Protein AF-A0A2V8IN81-F1 (afdb_monomer)

Nearest PDB structures (foldseek):
  4akr-assembly2_D  TM=5.153E-01  e=8.414E-01  Dictyostelium discoideum AX2
  1qj9-assembly1_A  TM=3.824E-01  e=7.187E-01  Escherichia coli
  3qrc-assembly1_A  TM=3.236E-01  e=3.629E-01  Yersinia pestis
  3nb3-assembly1_A  TM=4.075E-01  e=3.665E+00  Escherichia coli K-12
  1bxw-assembly1_A  TM=3.512E-01  e=4.291E+00  Escherichia coli BL21(DE3)

Structure (mmCIF, N/CA/C/O backbone):
data_AF-A0A2V8IN81-F1
#
_entry.id   AF-A0A2V8IN81-F1
#
loop_
_atom_site.group_PDB
_atom_site.id
_atom_site.type_symbol
_atom_site.label_atom_id
_atom_site.label_alt_id
_atom_site.label_comp_id
_atom_site.label_asym_id
_atom_site.label_entity_id
_atom_site.label_seq_id
_atom_site.pdbx_PDB_ins_code
_atom_site.Cartn_x
_atom_site.Cartn_y
_atom_site.Cartn_z
_atom_site.occupancy
_atom_site.B_iso_or_equiv
_atom_site.auth_seq_id
_atom_site.auth_comp_id
_atom_site.auth_asym_id
_atom_site.auth_atom_id
_atom_site.pdbx_PDB_model_num
ATOM 1 N N . MET A 1 1 ? 2.063 -35.036 70.859 1.00 39.44 1 MET A N 1
ATOM 2 C CA . MET A 1 1 ? 1.172 -34.659 69.739 1.00 39.44 1 MET A CA 1
ATOM 3 C C . MET A 1 1 ? 1.678 -33.342 69.164 1.00 39.44 1 MET A C 1
ATOM 5 O O . MET A 1 1 ? 1.649 -32.348 69.872 1.00 39.44 1 MET A O 1
ATOM 9 N N . ARG A 1 2 ? 2.263 -33.340 67.959 1.00 38.91 2 ARG A N 1
ATOM 10 C CA . ARG A 1 2 ? 2.768 -32.128 67.286 1.00 38.91 2 ARG A CA 1
ATOM 11 C C . ARG A 1 2 ? 2.025 -31.988 65.958 1.00 38.91 2 ARG A C 1
ATOM 13 O O . ARG A 1 2 ? 2.261 -32.775 65.048 1.00 38.91 2 ARG A O 1
ATOM 20 N N . ALA A 1 3 ? 1.096 -31.039 65.900 1.00 42.62 3 ALA A N 1
ATOM 21 C CA . ALA A 1 3 ? 0.377 -30.662 64.690 1.00 42.62 3 ALA A CA 1
ATOM 22 C C . ALA A 1 3 ? 1.259 -29.700 63.882 1.00 42.62 3 ALA A C 1
ATOM 24 O O . ALA A 1 3 ? 1.563 -28.600 64.339 1.00 42.62 3 ALA A O 1
ATOM 25 N N . GLY A 1 4 ? 1.731 -30.148 62.719 1.00 40.00 4 GLY A N 1
ATOM 26 C CA . GLY A 1 4 ? 2.461 -29.316 61.766 1.00 40.00 4 GLY A CA 1
ATOM 27 C C . GLY A 1 4 ? 1.488 -28.696 60.770 1.00 40.00 4 GLY A C 1
ATOM 28 O O . GLY A 1 4 ? 1.001 -29.392 59.884 1.00 40.00 4 GLY A O 1
ATOM 29 N N . SER A 1 5 ? 1.210 -27.400 60.916 1.00 50.66 5 SER A N 1
ATOM 30 C CA . SER A 1 5 ? 0.471 -26.611 59.926 1.00 50.66 5 SER A CA 1
ATOM 31 C C . SER A 1 5 ? 1.335 -26.390 58.684 1.00 50.66 5 SER A C 1
ATOM 33 O O . SER A 1 5 ? 2.289 -25.614 58.708 1.00 50.66 5 SER A O 1
ATOM 35 N N . MET A 1 6 ? 0.993 -27.075 57.592 1.00 50.78 6 MET A N 1
ATOM 36 C CA . MET A 1 6 ? 1.472 -26.761 56.246 1.00 50.78 6 MET A CA 1
ATOM 37 C C . MET A 1 6 ? 0.855 -25.429 55.804 1.00 50.78 6 MET A C 1
ATOM 39 O O . MET A 1 6 ? -0.326 -25.369 55.465 1.00 50.78 6 MET A O 1
ATOM 43 N N . LEU A 1 7 ? 1.655 -24.357 55.827 1.00 53.44 7 LEU A N 1
ATOM 44 C CA . LEU A 1 7 ? 1.319 -23.095 55.171 1.00 53.44 7 LEU A CA 1
ATOM 45 C C . LEU A 1 7 ? 1.181 -23.346 53.665 1.00 53.44 7 LEU A C 1
ATOM 47 O O . LEU A 1 7 ? 2.151 -23.661 52.978 1.00 53.44 7 LEU A O 1
ATOM 51 N N . SER A 1 8 ? -0.049 -23.215 53.181 1.00 50.88 8 SER A N 1
ATOM 52 C CA . SER A 1 8 ? -0.410 -23.283 51.772 1.00 50.88 8 SER A CA 1
ATOM 53 C C . SER A 1 8 ? -0.062 -21.943 51.122 1.00 50.88 8 SER A C 1
ATOM 55 O O . SER A 1 8 ? -0.716 -20.930 51.369 1.00 50.88 8 SER A O 1
ATOM 57 N N . THR A 1 9 ? 1.026 -21.913 50.354 1.00 56.28 9 THR A N 1
ATOM 58 C CA . THR A 1 9 ? 1.491 -20.733 49.620 1.00 56.28 9 THR A CA 1
ATOM 59 C C . THR A 1 9 ? 0.536 -20.467 48.456 1.00 56.28 9 THR A C 1
ATOM 61 O O . THR A 1 9 ? 0.685 -21.026 47.371 1.00 56.28 9 THR A O 1
ATOM 64 N N . LEU A 1 10 ? -0.479 -19.636 48.692 1.00 53.00 10 LEU A N 1
ATOM 65 C CA . LEU A 1 10 ? -1.373 -19.122 47.659 1.00 53.00 10 LEU A CA 1
ATOM 66 C C . LEU A 1 10 ? -0.573 -18.134 46.791 1.00 53.00 10 LEU A C 1
ATOM 68 O O . LEU A 1 10 ? -0.455 -16.954 47.111 1.00 53.00 10 LEU A O 1
ATOM 72 N N . ALA A 1 11 ? 0.058 -18.640 45.730 1.00 59.47 11 ALA A N 1
ATOM 73 C CA . ALA A 1 11 ? 0.715 -17.821 44.719 1.00 59.47 11 ALA A CA 1
ATOM 74 C C . ALA A 1 11 ? -0.365 -17.043 43.954 1.00 59.47 11 ALA A C 1
ATOM 76 O O . ALA A 1 11 ? -0.999 -17.562 43.037 1.00 59.47 11 ALA A O 1
ATOM 77 N N . LEU A 1 12 ? -0.601 -15.807 44.393 1.00 52.88 12 LEU A N 1
ATOM 78 C CA . LEU A 1 12 ? -1.461 -14.830 43.747 1.00 52.88 12 LEU A CA 1
ATOM 79 C C . LEU A 1 12 ? -0.821 -14.465 42.399 1.00 52.88 12 LEU A C 1
ATOM 81 O O . LEU A 1 12 ? 0.040 -13.590 42.316 1.00 52.88 12 LEU A O 1
ATOM 85 N N . ALA A 1 13 ? -1.179 -15.205 41.350 1.00 55.91 13 ALA A N 1
ATOM 86 C CA . ALA A 1 13 ? -0.850 -14.857 39.980 1.00 55.91 13 ALA A CA 1
ATOM 87 C C . ALA A 1 13 ? -1.594 -13.558 39.650 1.00 55.91 13 ALA A C 1
ATOM 89 O O . ALA A 1 13 ? -2.763 -13.582 39.270 1.00 55.91 13 ALA A O 1
ATOM 90 N N . LEU A 1 14 ? -0.920 -12.424 39.859 1.00 56.69 14 LEU A N 1
ATOM 91 C CA . LEU A 1 14 ? -1.263 -11.152 39.238 1.00 56.69 14 LEU A CA 1
ATOM 92 C C . LEU A 1 14 ? -1.245 -11.398 37.728 1.00 56.69 14 LEU A C 1
ATOM 94 O O . LEU A 1 14 ? -0.204 -11.325 37.076 1.00 56.69 14 LEU A O 1
ATOM 98 N N . ALA A 1 15 ? -2.402 -11.765 37.186 1.00 58.62 15 ALA A N 1
ATOM 99 C CA . ALA A 1 15 ? -2.678 -11.629 35.777 1.00 58.62 15 ALA A CA 1
ATOM 100 C C . ALA A 1 15 ? -2.588 -10.129 35.503 1.00 58.62 15 ALA A C 1
ATOM 102 O O . ALA A 1 15 ? -3.522 -9.380 35.787 1.00 58.62 15 ALA A O 1
ATOM 103 N N . CYS A 1 16 ? -1.4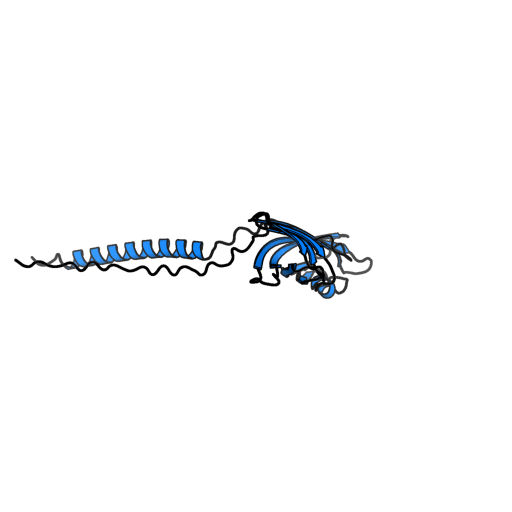25 -9.675 35.034 1.00 52.41 16 CYS A N 1
ATOM 104 C CA . CYS A 1 16 ? -1.342 -8.427 34.301 1.00 52.41 16 CYS A CA 1
ATOM 105 C C . CYS A 1 16 ? -2.350 -8.570 33.166 1.00 52.41 16 CYS A C 1
ATOM 107 O O . CYS A 1 16 ? -2.077 -9.263 32.187 1.00 52.41 16 CYS A O 1
ATOM 109 N N . ALA A 1 17 ? -3.539 -7.993 33.340 1.00 54.50 17 ALA A N 1
ATOM 110 C CA . ALA A 1 17 ? -4.419 -7.729 32.225 1.00 54.50 17 ALA A CA 1
ATOM 111 C C . ALA A 1 17 ? -3.573 -6.885 31.278 1.00 54.50 17 ALA A C 1
ATOM 113 O O . ALA A 1 17 ? -3.218 -5.750 31.608 1.00 54.50 17 ALA A O 1
ATOM 114 N N . ALA A 1 18 ? -3.126 -7.495 30.179 1.00 58.22 18 ALA A N 1
ATOM 115 C CA . ALA A 1 18 ? -2.480 -6.745 29.126 1.00 58.22 18 ALA A CA 1
ATOM 116 C C . ALA A 1 18 ? -3.434 -5.592 28.787 1.00 58.22 18 ALA A C 1
ATOM 118 O O . ALA A 1 18 ? -4.651 -5.825 28.761 1.00 58.22 18 ALA A O 1
ATOM 119 N N . PRO A 1 19 ? -2.929 -4.357 28.616 1.00 48.75 19 PRO A N 1
ATOM 120 C CA . PRO A 1 19 ? -3.769 -3.288 28.105 1.00 48.75 19 PRO A CA 1
ATOM 121 C C . PRO A 1 19 ? -4.473 -3.849 26.874 1.00 48.75 19 PRO A C 1
ATOM 123 O O . PRO A 1 19 ? -3.820 -4.489 26.048 1.00 48.75 19 PRO A O 1
ATOM 126 N N . ALA A 1 20 ? -5.797 -3.706 26.822 1.00 52.56 20 ALA A N 1
ATOM 127 C CA . ALA A 1 20 ? -6.564 -4.053 25.642 1.00 52.56 20 ALA A CA 1
ATOM 128 C C . ALA A 1 20 ? -6.003 -3.187 24.511 1.00 52.56 20 ALA A C 1
ATOM 130 O O . ALA A 1 20 ? -6.327 -2.005 24.409 1.00 52.56 20 ALA A O 1
ATOM 131 N N . ALA A 1 21 ? -5.048 -3.736 23.761 1.00 55.28 21 ALA A N 1
ATOM 132 C CA . ALA A 1 21 ? -4.592 -3.142 22.527 1.00 55.28 21 ALA A CA 1
ATOM 133 C C . ALA A 1 21 ? -5.850 -2.991 21.676 1.00 55.28 21 ALA A C 1
ATOM 135 O O . ALA A 1 21 ? -6.655 -3.921 21.619 1.00 55.28 21 ALA A O 1
ATOM 136 N N . ALA A 1 22 ? -6.072 -1.807 21.107 1.00 62.88 22 ALA A N 1
ATOM 137 C CA . ALA A 1 22 ? -7.124 -1.646 20.119 1.00 62.88 22 ALA A CA 1
ATOM 138 C C . ALA A 1 22 ? -6.909 -2.740 19.064 1.00 62.88 22 ALA A C 1
ATOM 140 O O . ALA A 1 22 ? -5.826 -2.807 18.481 1.00 62.88 22 ALA A O 1
ATOM 141 N N . ASP A 1 23 ? -7.883 -3.644 18.916 1.00 80.69 23 ASP A N 1
ATOM 142 C CA . ASP A 1 23 ? -7.758 -4.797 18.023 1.00 80.69 23 ASP A CA 1
ATOM 143 C C . ASP A 1 23 ? -7.456 -4.286 16.613 1.00 80.69 23 ASP A C 1
ATOM 145 O O . ASP A 1 23 ? -8.308 -3.671 15.962 1.00 80.69 23 ASP A O 1
ATOM 149 N N . THR A 1 24 ? -6.212 -4.496 16.187 1.00 91.31 24 THR A N 1
ATOM 150 C CA . THR A 1 24 ? -5.684 -4.027 14.909 1.00 91.31 24 THR A CA 1
ATOM 151 C C . THR A 1 24 ? -6.369 -4.800 13.787 1.00 91.31 24 THR A C 1
ATOM 153 O O . THR A 1 24 ? -6.521 -6.016 13.874 1.00 91.31 24 THR A O 1
ATOM 156 N N . ILE A 1 25 ? -6.782 -4.106 12.732 1.00 94.38 25 ILE A N 1
ATOM 157 C CA . ILE A 1 25 ? -7.511 -4.686 11.605 1.00 94.38 25 ILE A CA 1
ATOM 158 C C . ILE A 1 25 ? -6.515 -5.249 10.597 1.00 94.38 25 ILE A C 1
ATOM 160 O O . ILE A 1 25 ? -5.716 -4.506 10.015 1.00 94.38 25 ILE A O 1
ATOM 164 N N . ALA A 1 26 ? -6.584 -6.556 10.351 1.00 94.62 26 ALA A N 1
ATOM 165 C CA . ALA A 1 26 ? -5.756 -7.207 9.348 1.00 94.62 26 ALA A CA 1
ATOM 166 C C . ALA A 1 26 ? -6.345 -7.009 7.945 1.00 94.62 26 ALA A C 1
ATOM 168 O O . ALA A 1 26 ? -7.429 -7.506 7.629 1.00 94.62 26 ALA A O 1
ATOM 169 N N . ILE A 1 27 ? -5.607 -6.342 7.060 1.00 96.50 27 ILE A N 1
ATOM 170 C CA . ILE A 1 27 ? -5.925 -6.240 5.636 1.00 96.50 27 ILE A CA 1
ATOM 171 C C . ILE A 1 27 ? -5.529 -7.544 4.946 1.00 96.50 27 ILE A C 1
ATOM 173 O O . ILE A 1 27 ? -4.357 -7.917 4.892 1.00 96.50 27 ILE A O 1
ATOM 177 N N . THR A 1 28 ? -6.519 -8.241 4.393 1.00 95.94 28 THR A N 1
ATOM 178 C CA . THR A 1 28 ? -6.353 -9.591 3.833 1.00 95.94 28 THR A CA 1
ATOM 179 C C . THR A 1 28 ? -6.526 -9.646 2.321 1.00 95.94 28 THR A C 1
ATOM 181 O O . THR A 1 28 ? -6.105 -10.618 1.692 1.00 95.94 28 THR A O 1
ATOM 184 N N . ARG A 1 29 ? -7.140 -8.617 1.725 1.00 96.94 29 ARG A N 1
ATOM 185 C CA . ARG A 1 29 ? -7.407 -8.536 0.287 1.00 96.94 29 ARG A CA 1
ATOM 186 C C . ARG A 1 29 ? -7.409 -7.101 -0.209 1.00 96.94 29 ARG A C 1
ATOM 188 O O . ARG A 1 29 ? -7.621 -6.168 0.560 1.00 96.94 29 ARG A O 1
ATOM 195 N N . GLY A 1 30 ? -7.256 -6.951 -1.519 1.00 97.75 30 GLY A N 1
ATOM 196 C CA . GLY A 1 30 ? -7.303 -5.656 -2.178 1.00 97.75 30 GLY A CA 1
ATOM 197 C C . GLY A 1 30 ? -6.145 -5.415 -3.125 1.00 97.75 30 GLY A C 1
ATOM 198 O O . GLY A 1 30 ? -5.304 -6.292 -3.355 1.00 97.75 30 GLY A O 1
ATOM 199 N N . SER A 1 31 ? -6.100 -4.207 -3.667 1.00 98.12 31 SER A N 1
ATOM 200 C CA . SER A 1 31 ? -5.008 -3.773 -4.522 1.00 98.12 31 SER A CA 1
ATOM 201 C C . SER A 1 31 ? -4.874 -2.262 -4.607 1.00 98.12 31 SER A C 1
ATOM 203 O O . SER A 1 31 ? -5.848 -1.531 -4.448 1.00 98.12 31 SER A O 1
ATOM 205 N N . LEU A 1 32 ? -3.664 -1.838 -4.959 1.00 98.00 32 LEU A N 1
ATOM 206 C CA . LEU A 1 32 ? -3.358 -0.517 -5.490 1.00 98.00 32 LEU A CA 1
ATOM 207 C C . LEU A 1 32 ? -2.568 -0.702 -6.784 1.00 98.00 32 LEU A C 1
ATOM 209 O O . LEU A 1 32 ? -1.642 -1.515 -6.838 1.00 98.00 32 LEU A O 1
ATOM 213 N N . ILE A 1 33 ? -2.932 0.028 -7.832 1.00 97.62 33 ILE A N 1
ATOM 214 C CA . ILE A 1 33 ? -2.281 -0.076 -9.137 1.00 97.62 33 ILE A CA 1
ATOM 215 C C . ILE A 1 33 ? -1.755 1.296 -9.523 1.00 97.62 33 ILE A C 1
ATOM 217 O O . ILE A 1 33 ? -2.504 2.262 -9.548 1.00 97.62 33 ILE A O 1
ATOM 221 N N . PHE A 1 34 ? -0.481 1.357 -9.880 1.00 96.00 34 PHE A N 1
ATOM 222 C CA . PHE A 1 34 ? 0.144 2.490 -10.542 1.00 96.00 34 PHE A CA 1
ATOM 223 C C . PHE A 1 34 ? 0.376 2.144 -12.013 1.00 96.00 34 PHE A C 1
ATOM 225 O O . PHE A 1 34 ? 0.971 1.107 -12.317 1.00 96.00 34 PHE A O 1
ATOM 232 N N . ASN A 1 35 ? -0.076 3.006 -12.922 1.00 93.44 35 ASN A N 1
ATOM 233 C CA . ASN A 1 35 ? -0.013 2.805 -14.376 1.00 93.44 35 ASN A CA 1
ATOM 234 C C . ASN A 1 35 ? 0.975 3.774 -15.055 1.00 93.44 35 ASN A C 1
ATOM 236 O O . ASN A 1 35 ? 0.674 4.345 -16.102 1.00 93.44 35 ASN A O 1
ATOM 240 N N . GLY A 1 36 ? 2.115 4.047 -14.414 1.00 86.31 36 GLY A N 1
ATOM 241 C CA . GLY A 1 36 ? 3.184 4.905 -14.946 1.00 86.31 36 GLY A CA 1
ATOM 242 C C . GLY A 1 36 ? 2.965 6.409 -14.742 1.00 86.31 36 GLY A C 1
ATOM 243 O O . GLY A 1 36 ? 3.932 7.146 -14.581 1.00 86.31 36 GLY A O 1
ATOM 244 N N . ALA A 1 37 ? 1.711 6.864 -14.698 1.00 86.75 37 ALA A N 1
ATOM 245 C CA . ALA A 1 37 ? 1.370 8.278 -14.493 1.00 86.75 37 ALA A CA 1
ATOM 246 C C . ALA A 1 37 ? 0.354 8.519 -13.369 1.00 86.75 37 ALA A C 1
ATOM 248 O O . ALA A 1 37 ? 0.406 9.551 -12.708 1.00 86.75 37 ALA A O 1
ATOM 249 N N . PHE A 1 38 ? -0.558 7.573 -13.146 1.00 91.44 38 PHE A N 1
ATOM 250 C CA . PHE A 1 38 ? -1.670 7.721 -12.209 1.00 91.44 38 PHE A CA 1
ATOM 251 C C . PHE A 1 38 ? -1.873 6.444 -11.400 1.00 91.44 38 PHE A C 1
ATOM 253 O O . PHE A 1 38 ? -1.447 5.357 -11.814 1.00 91.44 38 PHE A O 1
ATOM 260 N N . PHE A 1 39 ? -2.556 6.592 -10.269 1.00 95.44 39 PHE A N 1
ATOM 261 C CA . PHE A 1 39 ? -3.052 5.481 -9.473 1.00 95.44 39 PHE A CA 1
ATOM 262 C C . PHE A 1 39 ? -4.502 5.164 -9.837 1.00 95.44 39 PHE A C 1
ATOM 264 O O . PHE A 1 39 ? -5.322 6.068 -9.991 1.00 95.44 39 PHE A O 1
ATOM 271 N N . ASP A 1 40 ? -4.815 3.875 -9.937 1.00 97.00 40 ASP A N 1
ATOM 272 C CA . ASP A 1 40 ? -6.195 3.410 -9.818 1.00 97.00 40 ASP A CA 1
ATOM 273 C C . ASP A 1 40 ? -6.632 3.523 -8.340 1.00 97.00 40 ASP A C 1
ATOM 275 O O . ASP A 1 40 ? -5.771 3.617 -7.455 1.00 97.00 40 ASP A O 1
ATOM 279 N N . PRO A 1 41 ? -7.944 3.489 -8.038 1.00 97.56 41 PRO A N 1
ATOM 280 C CA . PRO A 1 41 ? -8.421 3.509 -6.660 1.00 97.56 41 PRO A CA 1
ATOM 281 C C . PRO A 1 41 ? -7.767 2.435 -5.778 1.00 97.56 41 PRO A C 1
ATOM 283 O O . PRO A 1 41 ? -7.534 1.298 -6.202 1.00 97.56 41 PRO A O 1
ATOM 286 N N . LEU A 1 42 ? -7.491 2.804 -4.527 1.00 98.19 42 LEU A N 1
ATOM 287 C CA . LEU A 1 42 ? -7.121 1.878 -3.470 1.00 98.19 42 LEU A CA 1
ATOM 288 C C . LEU A 1 42 ? -8.387 1.165 -2.998 1.00 98.19 42 LEU A C 1
ATOM 290 O O . LEU A 1 42 ? -9.224 1.764 -2.327 1.00 98.19 42 LEU A O 1
ATOM 294 N N . THR A 1 43 ? -8.493 -0.128 -3.290 1.00 98.44 43 THR A N 1
ATOM 295 C CA . THR A 1 43 ? -9.574 -0.971 -2.769 1.00 98.44 43 THR A CA 1
ATOM 296 C C . THR A 1 43 ? -8.967 -2.024 -1.860 1.00 98.44 43 THR A C 1
ATOM 298 O O . THR A 1 43 ? -8.252 -2.905 -2.336 1.00 98.44 43 THR A O 1
ATOM 301 N N . ILE A 1 44 ? -9.253 -1.966 -0.560 1.00 98.19 44 ILE A N 1
ATOM 302 C CA . ILE A 1 44 ? -8.760 -2.924 0.436 1.00 98.19 44 ILE A CA 1
ATOM 303 C C . ILE A 1 44 ? -9.889 -3.468 1.304 1.00 98.19 44 ILE A C 1
ATOM 305 O O . ILE A 1 44 ? -10.929 -2.840 1.491 1.00 98.19 44 ILE A O 1
ATOM 309 N N . GLY A 1 45 ? -9.688 -4.669 1.834 1.00 98.00 45 GLY A N 1
ATOM 310 C CA . GLY A 1 45 ? -10.606 -5.289 2.775 1.00 98.00 45 GLY A CA 1
ATOM 311 C C . GLY A 1 45 ? -9.888 -6.207 3.750 1.00 98.00 45 GLY A C 1
ATOM 312 O O . GLY A 1 45 ? -8.826 -6.756 3.445 1.00 98.00 45 GLY A O 1
ATOM 313 N N . GLY A 1 46 ? -10.482 -6.365 4.924 1.00 95.88 46 GLY A N 1
ATOM 314 C CA . GLY A 1 46 ? -9.852 -7.026 6.054 1.00 95.88 46 GLY A CA 1
ATOM 315 C C . GLY A 1 46 ? -10.810 -7.834 6.913 1.00 95.88 46 GLY A C 1
ATOM 316 O O . GLY A 1 46 ? -11.932 -8.158 6.511 1.00 95.88 46 GLY A O 1
ATOM 317 N N . ASP A 1 47 ? -10.331 -8.181 8.101 1.00 94.88 47 ASP A N 1
ATOM 318 C CA . ASP A 1 47 ? -11.174 -8.704 9.171 1.00 94.88 47 ASP A CA 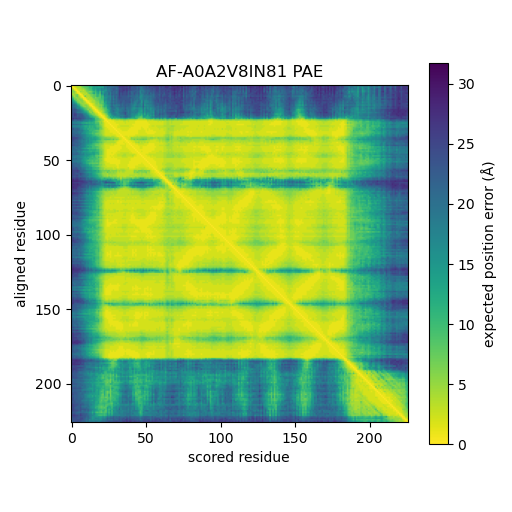1
ATOM 319 C C . ASP A 1 47 ? -12.167 -7.642 9.680 1.00 94.88 47 ASP A C 1
ATOM 321 O O . ASP A 1 47 ? -12.248 -6.531 9.157 1.00 94.88 47 ASP A O 1
ATOM 325 N N . ARG A 1 48 ? -13.022 -8.025 10.637 1.00 94.94 48 ARG A N 1
ATOM 326 C CA . ARG A 1 48 ? -14.034 -7.131 11.240 1.00 94.94 48 ARG A CA 1
ATOM 327 C C . ARG A 1 48 ? -14.976 -6.455 10.230 1.00 94.94 48 ARG A C 1
ATOM 329 O O . ARG A 1 48 ? -15.558 -5.404 10.489 1.00 94.94 48 ARG A O 1
ATOM 336 N N . GLY A 1 49 ? -15.139 -7.071 9.057 1.00 96.38 49 GLY A N 1
ATOM 337 C CA . GLY A 1 49 ? -15.914 -6.500 7.958 1.00 96.38 49 GLY A CA 1
ATOM 338 C C . GLY A 1 49 ? -15.297 -5.228 7.376 1.00 96.38 49 GLY A C 1
ATOM 339 O O . GLY A 1 49 ? -16.024 -4.458 6.752 1.00 96.38 49 GLY A O 1
ATOM 340 N N . PHE A 1 50 ? -13.995 -4.999 7.583 1.00 97.94 50 PHE A N 1
ATOM 341 C CA . PHE A 1 50 ? -13.323 -3.810 7.097 1.00 97.94 50 PHE A CA 1
ATOM 342 C C . PHE A 1 50 ? -13.302 -3.771 5.571 1.00 97.94 50 PHE A C 1
ATOM 344 O O . PHE A 1 50 ? -12.891 -4.736 4.916 1.00 97.94 50 PHE A O 1
ATOM 351 N N . THR A 1 51 ? -13.693 -2.635 5.005 1.00 98.56 51 THR A N 1
ATOM 352 C CA . THR A 1 51 ? -13.491 -2.305 3.593 1.00 98.56 51 THR A CA 1
ATOM 353 C C . THR A 1 51 ? -13.125 -0.843 3.461 1.00 98.56 51 THR A C 1
ATOM 355 O O . THR A 1 51 ? -13.689 -0.014 4.166 1.00 98.56 51 THR A O 1
ATOM 358 N N . PHE A 1 52 ? -12.239 -0.514 2.530 1.00 98.62 52 PHE A N 1
ATOM 359 C CA . PHE A 1 52 ? -11.951 0.863 2.162 1.00 98.62 52 PHE A CA 1
ATOM 360 C C . PHE A 1 52 ? -11.771 0.950 0.652 1.00 98.62 52 PHE A C 1
ATOM 362 O O . PHE A 1 52 ? -10.943 0.236 0.087 1.00 98.62 52 PHE A O 1
ATOM 369 N N . ASP A 1 53 ? -12.585 1.787 0.018 1.00 98.56 53 ASP A N 1
ATOM 370 C CA . ASP A 1 53 ? -12.490 2.125 -1.400 1.00 98.56 53 ASP A CA 1
ATOM 371 C C . ASP A 1 53 ? -12.223 3.625 -1.502 1.00 98.56 53 ASP A C 1
ATOM 373 O O . ASP A 1 53 ? -13.052 4.435 -1.071 1.00 98.56 53 ASP A O 1
ATOM 377 N N . ALA A 1 54 ? -11.031 3.985 -1.974 1.00 98.31 54 ALA A N 1
ATOM 378 C CA . ALA A 1 54 ? -10.555 5.356 -1.974 1.00 98.31 54 ALA A CA 1
ATOM 379 C C . ALA A 1 54 ? -9.850 5.737 -3.269 1.00 98.31 54 ALA A C 1
ATOM 381 O O . ALA A 1 54 ? -9.026 5.002 -3.810 1.00 98.31 54 ALA A O 1
ATOM 382 N N . THR A 1 55 ? -10.120 6.954 -3.720 1.00 98.00 55 THR A N 1
ATOM 383 C CA . THR A 1 55 ? -9.296 7.630 -4.714 1.00 98.00 55 THR A CA 1
ATOM 384 C C . THR A 1 55 ? -7.997 8.078 -4.056 1.00 98.00 55 THR A C 1
ATOM 386 O O . THR A 1 55 ? -7.999 8.579 -2.930 1.00 98.00 55 THR A O 1
ATOM 389 N N . VAL A 1 56 ? -6.895 7.892 -4.776 1.00 97.06 56 VAL A N 1
ATOM 390 C CA . VAL A 1 56 ? -5.541 8.206 -4.323 1.00 97.06 56 VAL A CA 1
ATOM 391 C C . VAL A 1 56 ? -5.073 9.496 -4.998 1.00 97.06 56 VAL A C 1
ATOM 393 O O . VAL A 1 56 ? -5.056 9.577 -6.225 1.00 97.06 56 VAL A O 1
ATOM 396 N N . GLY A 1 57 ? -4.732 10.499 -4.192 1.00 94.56 57 GLY A N 1
ATOM 397 C CA . GLY A 1 57 ? -4.266 11.820 -4.616 1.00 94.56 57 GLY A CA 1
ATOM 398 C C . GLY A 1 57 ? -2.745 12.002 -4.532 1.00 94.56 57 GLY A C 1
ATOM 399 O O . GLY A 1 57 ? -1.976 11.044 -4.657 1.00 94.56 57 GLY A O 1
ATOM 400 N N . ASP A 1 58 ? -2.327 13.249 -4.297 1.00 90.50 58 ASP A N 1
ATOM 401 C CA . ASP A 1 58 ? -0.939 13.740 -4.370 1.00 90.50 58 ASP A CA 1
ATOM 402 C C . ASP A 1 58 ? -0.080 13.387 -3.135 1.00 90.50 58 ASP A C 1
ATOM 404 O O . ASP A 1 58 ? 0.604 14.236 -2.561 1.00 90.50 58 ASP A O 1
ATOM 408 N N . GLY A 1 59 ? -0.094 12.119 -2.724 1.00 91.25 59 GLY A N 1
ATOM 409 C CA . GLY A 1 59 ? 0.771 11.641 -1.644 1.00 91.25 59 GLY A CA 1
ATOM 410 C C . GLY A 1 59 ? 2.252 11.568 -2.023 1.00 91.25 59 GLY A C 1
ATOM 411 O O . GLY A 1 59 ? 2.681 11.876 -3.137 1.00 91.25 59 GLY A O 1
ATOM 412 N N . VAL A 1 60 ? 3.063 11.099 -1.079 1.00 92.94 60 VAL A N 1
ATOM 413 C CA . VAL A 1 60 ? 4.501 10.889 -1.276 1.00 92.94 60 VAL A CA 1
ATOM 414 C C . VAL A 1 60 ? 4.740 9.486 -1.819 1.00 92.94 60 VAL A C 1
ATOM 416 O O . VAL A 1 60 ? 4.305 8.506 -1.219 1.00 92.94 60 VAL A O 1
ATOM 419 N N . VAL A 1 61 ? 5.461 9.374 -2.936 1.00 91.88 61 VAL A N 1
ATOM 420 C CA . VAL A 1 61 ? 5.822 8.092 -3.561 1.00 91.88 61 VAL A CA 1
ATOM 421 C C . VAL A 1 61 ? 7.322 8.053 -3.848 1.00 91.88 61 VAL A C 1
ATOM 423 O O . VAL A 1 61 ? 7.845 8.881 -4.590 1.00 91.88 61 VAL A O 1
ATOM 426 N N . ASP A 1 62 ? 8.030 7.082 -3.276 1.00 88.19 62 ASP A N 1
ATOM 427 C CA . ASP A 1 62 ? 9.497 7.012 -3.354 1.00 88.19 62 ASP A CA 1
ATOM 428 C C . ASP A 1 62 ? 9.996 6.300 -4.621 1.00 88.19 62 ASP A C 1
ATOM 430 O O . ASP A 1 62 ? 11.138 6.492 -5.046 1.00 88.19 62 ASP A O 1
ATOM 434 N N . PHE A 1 63 ? 9.155 5.477 -5.253 1.00 79.62 63 PHE A N 1
ATOM 435 C CA . PHE A 1 63 ? 9.549 4.710 -6.440 1.00 79.62 63 PHE A CA 1
ATOM 436 C C . PHE A 1 63 ? 9.682 5.565 -7.706 1.00 79.62 63 PHE A C 1
ATOM 438 O O . PHE A 1 63 ? 10.477 5.220 -8.578 1.00 79.62 63 PHE A O 1
ATOM 445 N N . VAL A 1 64 ? 8.946 6.678 -7.822 1.00 75.94 64 VAL A N 1
ATOM 446 C CA . VAL A 1 64 ? 9.036 7.563 -9.000 1.00 75.94 64 VAL A CA 1
ATOM 447 C C . VAL A 1 64 ? 10.360 8.346 -9.008 1.00 75.94 64 VAL A C 1
ATOM 449 O O . VAL A 1 64 ? 11.072 8.279 -10.014 1.00 75.94 64 VAL A O 1
ATOM 452 N N . PRO A 1 65 ? 10.775 9.011 -7.907 1.00 61.94 65 PRO A N 1
ATOM 453 C CA . PRO A 1 65 ? 12.089 9.648 -7.826 1.00 61.94 65 PRO A CA 1
ATOM 454 C C . PRO A 1 65 ? 13.237 8.637 -7.828 1.00 61.94 65 PRO A C 1
ATOM 456 O O . PRO A 1 65 ? 14.286 8.924 -8.397 1.00 61.94 65 PRO A O 1
ATOM 459 N N . GLY A 1 66 ? 13.041 7.453 -7.232 1.00 65.19 66 GLY A N 1
ATOM 460 C CA . GLY A 1 66 ? 14.070 6.415 -7.130 1.00 65.19 66 GLY A CA 1
ATOM 461 C C . GLY A 1 66 ? 14.590 5.913 -8.479 1.00 65.19 66 GLY A C 1
ATOM 462 O O . GLY A 1 66 ? 15.752 5.528 -8.567 1.00 65.19 66 GLY A O 1
ATOM 463 N N . CYS A 1 67 ? 13.761 5.972 -9.526 1.00 73.12 67 CYS A N 1
ATOM 464 C CA . CYS A 1 67 ? 14.188 5.722 -10.901 1.00 73.12 67 CYS A CA 1
ATOM 465 C C . CYS A 1 67 ? 14.339 6.998 -11.744 1.00 73.12 67 CYS A C 1
ATOM 467 O O . CYS A 1 67 ? 14.726 6.896 -12.891 1.00 73.12 67 CYS A O 1
ATOM 469 N N . GLY A 1 68 ? 13.999 8.200 -11.270 1.00 68.88 68 GLY A N 1
ATOM 470 C CA . GLY A 1 68 ? 14.117 9.424 -12.085 1.00 68.88 68 GLY A CA 1
ATOM 471 C C . GLY A 1 68 ? 13.426 9.359 -13.465 1.00 68.88 68 GLY A C 1
ATOM 472 O O . GLY A 1 68 ? 13.854 10.037 -14.395 1.00 68.88 68 GLY A O 1
ATOM 473 N N . GLY A 1 69 ? 12.394 8.518 -13.615 1.00 78.69 69 GLY A N 1
ATOM 474 C CA . GLY A 1 69 ? 11.745 8.179 -14.892 1.00 78.69 69 GLY A CA 1
ATOM 475 C C . GLY A 1 69 ? 12.291 6.925 -15.597 1.00 78.69 69 GLY A C 1
ATOM 476 O O . GLY A 1 69 ? 11.521 6.239 -16.275 1.00 78.69 69 GLY A O 1
ATOM 477 N N . PHE A 1 70 ? 13.563 6.572 -15.383 1.00 90.00 70 PHE A N 1
ATOM 478 C CA . PHE A 1 70 ? 14.234 5.416 -15.981 1.00 90.00 70 PHE A CA 1
ATOM 479 C C . PHE A 1 70 ? 15.141 4.674 -14.985 1.00 90.00 70 PHE A C 1
ATOM 481 O O . PHE A 1 70 ? 16.096 5.202 -14.432 1.00 90.00 70 PHE A O 1
ATOM 488 N N . CYS A 1 71 ? 14.857 3.400 -14.763 1.00 92.44 71 CYS A N 1
ATOM 489 C CA . CYS A 1 71 ? 15.581 2.555 -13.835 1.00 92.44 71 CYS A CA 1
ATOM 490 C C . CYS A 1 71 ? 16.796 1.884 -14.499 1.00 92.44 71 CYS A C 1
ATOM 492 O O . CYS A 1 71 ? 16.658 1.169 -15.500 1.00 92.44 71 CYS A O 1
ATOM 494 N N . ASP A 1 72 ? 17.963 2.002 -13.867 1.00 93.62 72 ASP A N 1
ATOM 495 C CA . ASP A 1 72 ? 19.152 1.234 -14.235 1.00 93.62 72 ASP A CA 1
ATOM 496 C C . ASP A 1 72 ? 18.936 -0.271 -13.972 1.00 93.62 72 ASP A C 1
ATOM 498 O O . ASP A 1 72 ? 18.526 -0.659 -12.868 1.00 93.62 72 ASP A O 1
ATOM 502 N N . PRO A 1 73 ? 19.236 -1.160 -14.933 1.00 94.88 73 PRO A N 1
ATOM 503 C CA . PRO A 1 73 ? 19.138 -2.599 -14.732 1.00 94.88 73 PRO A CA 1
ATOM 504 C C . PRO A 1 73 ? 20.014 -3.080 -13.572 1.00 94.88 73 PRO A C 1
ATOM 506 O O . PRO A 1 73 ? 21.186 -2.725 -13.467 1.00 94.88 73 PRO A O 1
ATOM 509 N N . GLY A 1 74 ? 19.471 -3.953 -12.727 1.00 94.62 74 GLY A N 1
ATOM 510 C CA . GLY A 1 74 ? 20.195 -4.502 -11.583 1.00 94.62 74 GLY A CA 1
ATOM 511 C C . GLY A 1 74 ? 20.165 -3.640 -10.319 1.00 94.62 74 GLY A C 1
ATOM 512 O O . GLY A 1 74 ? 20.722 -4.040 -9.296 1.00 94.62 74 GLY A O 1
ATOM 513 N N . THR A 1 75 ? 19.525 -2.472 -10.360 1.00 94.25 75 THR A N 1
ATOM 514 C CA . THR A 1 75 ? 19.345 -1.628 -9.174 1.00 94.25 75 THR A CA 1
ATOM 515 C C . THR A 1 75 ? 18.135 -2.056 -8.348 1.00 94.25 75 THR A C 1
ATOM 517 O O . THR A 1 75 ? 17.374 -2.950 -8.716 1.00 94.25 75 THR A O 1
ATOM 520 N N . THR A 1 76 ? 17.979 -1.454 -7.173 1.00 94.75 76 THR A N 1
ATOM 521 C CA . THR A 1 76 ? 16.811 -1.634 -6.308 1.00 94.75 76 THR A CA 1
ATOM 522 C C . THR A 1 76 ? 16.221 -0.268 -6.005 1.00 94.75 76 THR A C 1
ATOM 524 O O . THR A 1 76 ? 16.972 0.665 -5.732 1.00 94.75 76 THR A O 1
ATOM 527 N N . PHE A 1 77 ? 14.896 -0.159 -6.010 1.00 94.19 77 PHE A N 1
ATOM 528 C CA . PHE A 1 77 ? 14.186 1.060 -5.629 1.00 94.19 77 PHE A CA 1
ATOM 529 C C . PHE A 1 77 ? 13.195 0.793 -4.490 1.00 94.19 77 PHE A C 1
ATOM 531 O O . PHE A 1 77 ? 12.777 -0.346 -4.257 1.00 94.19 77 PHE A O 1
ATOM 538 N N . SER A 1 78 ? 12.856 1.850 -3.752 1.00 95.69 78 SER A N 1
ATOM 539 C CA . SER A 1 78 ? 11.894 1.809 -2.644 1.00 95.69 78 SER A CA 1
ATOM 540 C C . SER A 1 78 ? 10.477 1.615 -3.177 1.00 95.69 78 SER A C 1
ATOM 542 O O . SER A 1 78 ? 10.084 2.304 -4.107 1.00 95.69 78 SER A O 1
ATOM 544 N N . LEU A 1 79 ? 9.690 0.733 -2.560 1.00 96.44 79 LEU A N 1
ATOM 545 C CA . LEU A 1 79 ? 8.232 0.655 -2.748 1.00 96.44 79 LEU A CA 1
ATOM 546 C C . LEU A 1 79 ? 7.478 1.587 -1.783 1.00 96.44 79 LEU A C 1
ATOM 548 O O . LEU A 1 79 ? 6.265 1.462 -1.628 1.00 96.44 79 LEU A O 1
ATOM 552 N N . GLY A 1 80 ? 8.213 2.477 -1.113 1.00 96.50 80 GLY A N 1
ATOM 553 C CA . GLY A 1 80 ? 7.702 3.447 -0.161 1.00 96.50 80 GLY A CA 1
ATOM 554 C C . GLY A 1 80 ? 6.626 4.328 -0.774 1.00 96.50 80 GLY A C 1
ATOM 555 O O . GLY A 1 80 ? 6.829 4.926 -1.834 1.00 96.50 80 GLY A O 1
ATOM 556 N N . ALA A 1 81 ? 5.485 4.404 -0.099 1.00 96.94 81 ALA A N 1
ATOM 557 C CA . ALA A 1 81 ? 4.451 5.374 -0.411 1.00 96.94 81 ALA A CA 1
ATOM 558 C C . ALA A 1 81 ? 3.688 5.774 0.849 1.00 96.94 81 ALA A C 1
ATOM 560 O O . ALA A 1 81 ? 3.528 4.966 1.769 1.00 96.94 81 ALA A O 1
ATOM 561 N N . PHE A 1 82 ? 3.232 7.020 0.900 1.00 97.69 82 PHE A N 1
ATOM 562 C CA . PHE A 1 82 ? 2.523 7.578 2.038 1.00 97.69 82 PHE A CA 1
ATOM 563 C C . PHE A 1 82 ? 1.451 8.566 1.585 1.00 97.69 82 PHE A C 1
ATOM 565 O O . PHE A 1 82 ? 1.747 9.526 0.878 1.00 97.69 82 PHE A O 1
ATOM 572 N N . TRP A 1 83 ? 0.226 8.347 2.052 1.00 98.19 83 TRP A N 1
ATOM 573 C CA . TRP A 1 83 ? -0.914 9.231 1.834 1.00 98.19 83 TRP A CA 1
ATOM 574 C C . TRP A 1 83 ? -1.602 9.515 3.166 1.00 98.19 83 TRP A C 1
ATOM 576 O O . TRP A 1 83 ? -1.694 8.622 4.018 1.00 98.19 83 TRP A O 1
ATOM 586 N N . ILE A 1 84 ? -2.096 10.738 3.348 1.00 97.81 84 ILE A N 1
ATOM 587 C CA . ILE A 1 84 ? -2.798 11.153 4.563 1.00 97.81 84 ILE A CA 1
ATOM 588 C C . ILE A 1 84 ? -3.916 12.155 4.260 1.00 97.81 84 ILE A C 1
ATOM 590 O O . ILE A 1 84 ? -3.785 13.030 3.411 1.00 97.81 84 ILE A O 1
ATOM 594 N N . GLY A 1 85 ? -5.023 12.062 4.995 1.00 96.81 85 GLY A N 1
ATOM 595 C CA . GLY A 1 85 ? -6.091 13.055 4.922 1.00 96.81 85 GLY A CA 1
ATOM 596 C C . GLY A 1 85 ? -6.732 13.110 3.542 1.00 96.81 85 GLY A C 1
ATOM 597 O O . GLY A 1 85 ? -7.288 12.120 3.074 1.00 96.81 85 GLY A O 1
ATOM 598 N N . ASN A 1 86 ? -6.649 14.273 2.898 1.00 97.38 86 ASN A N 1
ATOM 599 C CA . ASN A 1 86 ? -7.252 14.535 1.592 1.00 97.38 86 ASN A CA 1
ATOM 600 C C . ASN A 1 86 ? -6.551 13.829 0.425 1.00 97.38 86 ASN A C 1
ATOM 602 O O . ASN A 1 86 ? -7.075 13.836 -0.688 1.00 97.38 86 ASN A O 1
ATOM 606 N N . ASP A 1 87 ? -5.416 13.185 0.680 1.00 97.38 87 ASP A N 1
ATOM 607 C CA . ASP A 1 87 ? -4.767 12.296 -0.276 1.00 97.38 87 ASP A CA 1
ATOM 608 C C . ASP A 1 87 ? -5.543 10.982 -0.487 1.00 97.38 87 ASP A C 1
ATOM 610 O O . ASP A 1 87 ? -5.317 10.285 -1.474 1.00 97.38 87 ASP A O 1
ATOM 614 N N . LEU A 1 88 ? -6.434 10.616 0.444 1.00 97.62 88 LEU A N 1
ATOM 615 C CA . LEU A 1 88 ? -7.236 9.392 0.400 1.00 97.62 88 LEU A CA 1
ATOM 616 C C . LEU A 1 88 ? -8.706 9.739 0.584 1.00 97.62 88 LEU A C 1
ATOM 618 O O . LEU A 1 88 ? -9.202 9.797 1.709 1.00 97.62 88 LEU A O 1
ATOM 622 N N . THR A 1 89 ? -9.411 9.937 -0.528 1.00 98.38 89 THR A N 1
ATOM 623 C CA . THR A 1 89 ? -10.837 10.277 -0.492 1.00 98.38 89 THR A CA 1
ATOM 624 C C . THR A 1 89 ? -11.703 9.079 -0.841 1.00 98.38 89 THR A C 1
ATOM 626 O O . THR A 1 89 ? -11.553 8.497 -1.913 1.00 98.38 89 THR A O 1
ATOM 629 N N . GLY A 1 90 ? -12.606 8.669 0.052 1.00 98.12 90 GLY A N 1
ATOM 630 C CA . GLY A 1 90 ? -13.290 7.390 -0.140 1.00 98.12 90 GLY A CA 1
ATOM 631 C C . GLY A 1 90 ? -14.401 7.047 0.839 1.00 98.12 90 GLY A C 1
ATOM 632 O O . GLY A 1 90 ? -14.932 7.898 1.549 1.00 98.12 90 GLY A O 1
ATOM 633 N N . THR A 1 91 ? -14.758 5.766 0.859 1.00 98.69 91 THR A N 1
ATOM 634 C CA . THR A 1 91 ? -15.734 5.189 1.791 1.00 98.69 91 THR A CA 1
ATOM 635 C C . THR A 1 91 ? -15.098 4.032 2.540 1.00 98.69 91 THR A C 1
ATOM 637 O O . THR A 1 91 ? -14.555 3.116 1.919 1.00 98.69 91 THR A O 1
ATOM 640 N N . ALA A 1 92 ? -15.177 4.071 3.870 1.00 98.56 92 ALA A N 1
ATOM 641 C CA . ALA A 1 92 ? -14.716 2.996 4.738 1.00 98.56 92 ALA A CA 1
ATOM 642 C C . ALA A 1 92 ? -15.897 2.328 5.446 1.00 98.56 92 ALA A C 1
ATOM 644 O O . ALA A 1 92 ? -16.853 2.994 5.829 1.00 98.56 92 ALA A O 1
ATOM 645 N N . THR A 1 93 ? -15.807 1.027 5.688 1.00 98.56 93 THR A N 1
ATOM 646 C CA . THR A 1 93 ? -16.727 0.294 6.562 1.00 98.56 93 THR A CA 1
ATOM 647 C C . THR A 1 93 ? -15.905 -0.481 7.577 1.00 98.56 93 THR A C 1
ATOM 649 O O . THR A 1 93 ? -14.890 -1.053 7.202 1.00 98.56 93 THR A O 1
ATOM 652 N N . VAL A 1 94 ? -16.317 -0.506 8.844 1.00 97.69 94 VAL A N 1
ATOM 653 C CA . VAL A 1 94 ? -15.706 -1.301 9.926 1.00 97.69 94 VAL A CA 1
ATOM 654 C C . VAL A 1 94 ? -16.782 -1.664 10.943 1.00 97.69 94 VAL A C 1
ATOM 656 O O . VAL A 1 94 ? -17.630 -0.834 11.264 1.00 97.69 94 VAL A O 1
ATOM 659 N N . ASP A 1 95 ? -16.812 -2.913 11.407 1.00 96.38 95 ASP A N 1
ATOM 660 C CA . ASP A 1 95 ? -17.827 -3.415 12.348 1.00 96.38 95 ASP A CA 1
ATOM 661 C C . ASP A 1 95 ? -19.280 -3.106 11.916 1.00 96.38 95 ASP A C 1
ATOM 663 O O . ASP A 1 95 ? -20.166 -2.862 12.736 1.00 96.38 95 ASP A O 1
ATOM 667 N N . GLY A 1 96 ? -19.536 -3.065 10.604 1.00 97.38 96 GLY A N 1
ATOM 668 C CA . GLY A 1 96 ? -20.843 -2.725 10.029 1.00 97.38 96 GLY A CA 1
ATOM 669 C C . GLY A 1 96 ? -21.196 -1.230 10.015 1.00 97.38 96 GLY A C 1
ATOM 670 O O . GLY A 1 96 ? -22.252 -0.872 9.494 1.00 97.38 96 GLY A O 1
ATOM 671 N N . ARG A 1 97 ? -20.336 -0.344 10.533 1.00 97.81 97 ARG A N 1
ATOM 672 C CA . ARG A 1 97 ? -20.478 1.118 10.425 1.00 97.81 97 ARG A CA 1
ATOM 673 C C . ARG A 1 97 ? -19.799 1.603 9.156 1.00 97.81 97 ARG A C 1
ATOM 675 O O . ARG A 1 97 ? -18.645 1.265 8.923 1.00 97.81 97 ARG A O 1
ATOM 682 N N . THR A 1 98 ? -20.505 2.398 8.358 1.00 98.25 98 THR A N 1
ATOM 683 C CA . THR A 1 98 ? -19.960 2.995 7.132 1.00 98.25 98 THR A CA 1
ATOM 684 C C . THR A 1 98 ? -19.6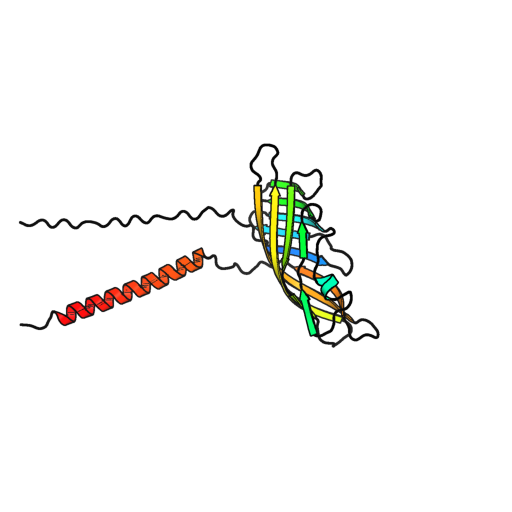81 4.474 7.353 1.00 98.25 98 THR A C 1
ATOM 686 O O . THR A 1 98 ? -20.549 5.208 7.822 1.00 98.25 98 THR A O 1
ATOM 689 N N . PHE A 1 99 ? -18.468 4.888 7.008 1.00 98.00 99 PHE A N 1
ATOM 690 C CA . PHE A 1 99 ? -17.995 6.260 7.002 1.00 98.00 99 PHE A CA 1
ATOM 691 C C . PHE A 1 99 ? -17.862 6.711 5.552 1.00 98.00 99 PHE A C 1
ATOM 693 O O . PHE A 1 99 ? -16.999 6.235 4.811 1.00 98.00 99 PHE A O 1
ATOM 700 N N . GLU A 1 100 ? -18.751 7.603 5.137 1.00 98.06 100 GLU A N 1
ATOM 701 C CA . GLU A 1 100 ? -18.710 8.202 3.807 1.00 98.06 100 GLU A CA 1
ATOM 702 C C . GLU A 1 100 ? -17.733 9.378 3.774 1.00 98.06 100 GLU A C 1
ATOM 704 O O . GLU A 1 100 ? -17.513 10.055 4.782 1.00 98.06 100 GLU A O 1
ATOM 709 N N . ARG A 1 101 ? -17.195 9.663 2.584 1.00 97.38 101 ARG A N 1
ATOM 710 C CA . ARG A 1 101 ? -16.341 10.834 2.325 1.00 97.38 101 ARG A CA 1
ATOM 711 C C . ARG A 1 101 ? -15.136 10.911 3.270 1.00 97.38 101 ARG A C 1
ATOM 713 O O . ARG A 1 101 ? -14.749 11.994 3.699 1.00 97.38 101 ARG A O 1
ATOM 720 N N . VAL A 1 102 ? -14.550 9.772 3.627 1.00 98.50 102 VAL A N 1
ATOM 721 C CA . VAL A 1 102 ? -13.269 9.717 4.348 1.00 98.50 102 VAL A CA 1
ATOM 722 C C . VAL A 1 102 ? -12.261 10.590 3.607 1.00 98.50 102 VAL A C 1
ATOM 724 O O . VAL A 1 102 ? -12.216 10.512 2.386 1.00 98.50 102 VAL A O 1
ATOM 727 N N . GLY A 1 103 ? -11.510 11.432 4.319 1.00 97.62 103 GLY A N 1
ATOM 728 C CA . GLY A 1 103 ? -10.487 12.323 3.760 1.00 97.62 103 GLY A CA 1
ATOM 729 C C . GLY A 1 103 ? -11.011 13.621 3.131 1.00 97.62 103 GLY A C 1
ATOM 730 O O . GLY A 1 103 ? -10.219 14.507 2.821 1.00 97.62 103 GLY A O 1
ATOM 731 N N . ASP A 1 104 ? -12.325 13.785 2.956 1.00 97.31 104 ASP A N 1
ATOM 732 C CA . ASP A 1 104 ? -12.909 15.041 2.469 1.00 97.31 104 ASP A CA 1
ATOM 733 C C . ASP A 1 104 ? -12.715 16.173 3.497 1.00 97.31 104 ASP A C 1
ATOM 735 O O . ASP A 1 104 ? -12.853 15.961 4.700 1.00 97.31 104 ASP A O 1
ATOM 739 N N . LEU A 1 105 ? -12.453 17.401 3.030 1.00 95.19 105 LEU A N 1
ATOM 740 C CA . LEU A 1 105 ? -12.247 18.592 3.874 1.00 95.19 105 LEU A CA 1
ATOM 741 C C . LEU A 1 105 ? -13.425 18.922 4.804 1.00 95.19 105 LEU A C 1
ATOM 743 O O . LEU A 1 105 ? -13.269 19.676 5.761 1.00 95.19 105 LEU A O 1
ATOM 747 N N . SER A 1 106 ? -14.610 18.408 4.493 1.00 95.38 106 SER A N 1
ATOM 748 C CA . SER A 1 106 ? -15.833 18.585 5.275 1.00 95.38 106 SER A CA 1
ATOM 749 C C . SER A 1 106 ? -16.282 17.303 5.979 1.00 95.38 106 SER A C 1
ATOM 751 O O . SER A 1 106 ? -17.435 17.210 6.398 1.00 95.38 106 SER A O 1
ATOM 753 N N . SER A 1 107 ? -15.423 16.286 6.044 1.00 96.31 107 SER A N 1
ATOM 754 C CA . SER A 1 107 ? -15.676 15.038 6.758 1.00 96.31 107 SER A CA 1
ATOM 755 C C . SER A 1 107 ? -14.931 15.010 8.083 1.00 96.31 107 SER A C 1
ATOM 757 O O . SER A 1 107 ? -13.779 15.425 8.177 1.00 96.31 107 SER A O 1
ATOM 759 N N . ASP A 1 108 ? -15.576 14.438 9.095 1.00 96.94 108 ASP A N 1
ATOM 760 C CA . ASP A 1 108 ? -14.950 14.157 10.385 1.00 96.94 108 ASP A CA 1
ATOM 761 C C . ASP A 1 108 ? -14.151 12.842 10.359 1.00 96.94 108 ASP A C 1
ATOM 763 O O . ASP A 1 108 ? -13.678 12.378 11.390 1.00 96.94 108 ASP A O 1
ATOM 767 N N . THR A 1 109 ? -14.014 12.186 9.202 1.00 98.12 109 THR A N 1
ATOM 768 C CA . THR A 1 109 ? -13.250 10.940 9.064 1.00 98.12 109 THR A CA 1
ATOM 769 C C . THR A 1 109 ? -12.061 11.139 8.136 1.00 98.12 109 THR A C 1
ATOM 771 O O . THR A 1 109 ? -12.204 11.672 7.040 1.00 98.12 109 THR A O 1
ATOM 774 N N . SER A 1 110 ? -10.889 10.668 8.550 1.00 98.19 110 SER A N 1
ATOM 775 C CA . SER A 1 110 ? -9.635 10.768 7.802 1.00 98.19 110 SER A CA 1
ATOM 776 C C . SER A 1 110 ? -8.917 9.422 7.787 1.00 98.19 110 SER A C 1
ATOM 778 O O . SER A 1 110 ? -9.091 8.614 8.697 1.00 98.19 110 SER A O 1
ATOM 780 N N . ALA A 1 111 ? -8.104 9.172 6.765 1.00 98.44 111 ALA A N 1
ATOM 781 C CA . ALA A 1 111 ? -7.292 7.969 6.669 1.00 98.44 111 ALA A CA 1
ATOM 782 C C . ALA A 1 111 ? -5.825 8.317 6.419 1.00 98.44 111 ALA A C 1
ATOM 784 O O . ALA A 1 111 ? -5.504 9.329 5.795 1.00 98.44 111 ALA A O 1
ATOM 785 N N . GLN A 1 112 ? -4.936 7.441 6.875 1.00 98.31 112 GLN A N 1
ATOM 786 C CA . GLN A 1 112 ? -3.556 7.384 6.411 1.00 98.31 112 GLN A CA 1
ATOM 787 C C . GLN A 1 112 ? -3.239 5.982 5.897 1.00 98.31 112 GLN A C 1
ATOM 789 O O . GLN A 1 112 ? -3.736 4.986 6.431 1.00 98.31 112 GLN A O 1
ATOM 794 N N . ALA A 1 113 ? -2.358 5.909 4.907 1.00 98.44 113 ALA A N 1
ATOM 795 C CA . ALA A 1 113 ? -1.827 4.663 4.380 1.00 98.44 113 ALA A CA 1
ATOM 796 C C . ALA A 1 113 ? -0.327 4.804 4.132 1.00 98.44 113 ALA A C 1
ATOM 798 O O . ALA A 1 113 ? 0.121 5.773 3.520 1.00 98.44 113 ALA A O 1
ATOM 799 N N . ARG A 1 114 ? 0.443 3.814 4.577 1.00 98.31 114 ARG A N 1
ATOM 800 C CA . ARG A 1 114 ? 1.878 3.692 4.356 1.00 98.31 114 ARG A CA 1
ATOM 801 C C . ARG A 1 114 ? 2.188 2.325 3.771 1.00 98.31 114 ARG A C 1
ATOM 803 O O . ARG A 1 114 ? 1.814 1.300 4.331 1.00 98.31 114 ARG A O 1
ATOM 810 N N . PHE A 1 115 ? 2.933 2.330 2.679 1.00 97.88 115 PHE A N 1
ATOM 811 C CA . PHE A 1 115 ? 3.502 1.142 2.063 1.00 97.88 115 PHE A CA 1
ATOM 812 C C . PHE A 1 115 ? 5.011 1.186 2.251 1.00 97.88 115 PHE A C 1
ATOM 814 O O . PHE A 1 115 ? 5.619 2.247 2.122 1.00 97.88 115 PHE A O 1
ATOM 821 N N . SER A 1 116 ? 5.608 0.034 2.542 1.00 97.50 116 SER A N 1
ATOM 822 C CA . SER A 1 116 ? 7.052 -0.114 2.711 1.00 97.50 116 SER A CA 1
ATOM 823 C C . SER A 1 116 ? 7.534 -1.375 2.006 1.00 97.50 116 SER A C 1
ATOM 825 O O . SER A 1 116 ? 6.857 -2.401 1.994 1.00 97.50 116 SER A O 1
ATOM 827 N N . GLY A 1 117 ? 8.729 -1.316 1.430 1.00 96.44 117 GLY A N 1
ATOM 828 C CA . GLY A 1 117 ? 9.347 -2.442 0.742 1.00 96.44 117 GLY A CA 1
ATOM 829 C C . GLY A 1 117 ? 10.392 -1.967 -0.253 1.00 96.44 117 GLY A C 1
ATOM 830 O O . GLY A 1 117 ? 10.685 -0.776 -0.354 1.00 96.44 117 GLY A O 1
ATOM 831 N N . SER A 1 118 ? 10.945 -2.896 -1.015 1.00 96.38 118 SER A N 1
ATOM 832 C CA . SER A 1 118 ? 11.878 -2.580 -2.091 1.00 96.38 118 SER A CA 1
ATOM 833 C C . SER A 1 118 ? 11.717 -3.563 -3.239 1.00 96.38 118 SER A C 1
ATOM 835 O O . SER A 1 118 ? 11.257 -4.687 -3.041 1.00 96.38 118 SER A O 1
ATOM 837 N N . MET A 1 119 ? 12.060 -3.149 -4.455 1.00 96.12 119 MET A N 1
ATOM 838 C CA . MET A 1 119 ? 11.963 -3.987 -5.646 1.00 96.12 119 MET A CA 1
ATOM 839 C C . MET A 1 119 ? 13.219 -3.874 -6.497 1.00 96.12 119 MET A C 1
ATOM 841 O O . MET A 1 119 ? 13.780 -2.796 -6.668 1.00 96.12 119 MET A O 1
ATOM 845 N N . PHE A 1 120 ? 13.635 -5.012 -7.047 1.00 95.94 120 PHE A N 1
ATOM 846 C CA . PHE A 1 120 ? 14.775 -5.113 -7.943 1.00 95.94 120 PHE A CA 1
ATOM 847 C C . PHE A 1 120 ? 14.380 -4.844 -9.400 1.00 95.94 120 PHE A C 1
ATOM 849 O O . PHE A 1 120 ? 13.372 -5.351 -9.903 1.00 95.94 120 PHE A O 1
ATOM 856 N N . VAL A 1 121 ? 15.213 -4.089 -10.102 1.00 95.81 121 VAL A N 1
ATOM 857 C CA . VAL A 1 121 ? 15.063 -3.800 -11.526 1.00 95.81 121 VAL A CA 1
ATOM 858 C C . VAL A 1 121 ? 15.712 -4.939 -12.315 1.00 95.81 121 VAL A C 1
ATOM 860 O O . VAL A 1 121 ? 16.897 -5.217 -12.119 1.00 95.81 121 VAL A O 1
ATOM 863 N N . PRO A 1 122 ? 14.977 -5.622 -13.205 1.00 95.06 122 PRO A N 1
ATOM 864 C CA . PRO A 1 122 ? 15.480 -6.811 -13.883 1.00 95.06 122 PRO A CA 1
ATOM 865 C C . PRO A 1 122 ? 16.711 -6.499 -14.747 1.00 95.06 122 PRO A C 1
ATOM 867 O O . PRO A 1 122 ? 16.857 -5.407 -15.296 1.00 95.06 122 PRO A O 1
ATOM 870 N N . LEU A 1 123 ? 17.605 -7.478 -14.904 1.00 94.12 123 LEU A N 1
ATOM 871 C CA . LEU A 1 123 ? 18.717 -7.355 -15.849 1.00 94.12 123 LEU A CA 1
ATOM 872 C C . LEU A 1 123 ? 18.196 -7.314 -17.299 1.00 94.12 123 LEU A C 1
ATOM 874 O O . LEU A 1 123 ? 17.111 -7.834 -17.581 1.00 94.12 123 LEU A O 1
ATOM 878 N N . PRO A 1 124 ? 18.953 -6.733 -18.247 1.00 85.50 124 PRO A N 1
ATOM 879 C CA . PRO A 1 124 ? 18.523 -6.651 -19.637 1.00 85.50 124 PRO A CA 1
ATOM 880 C C . PRO A 1 124 ? 18.372 -8.053 -20.241 1.00 85.50 124 PRO A C 1
ATOM 882 O O . PRO A 1 124 ? 19.320 -8.835 -20.258 1.00 85.50 124 PRO A O 1
ATOM 885 N N . GLY A 1 125 ? 17.181 -8.370 -20.753 1.00 82.56 125 GLY A N 1
ATOM 886 C CA . GLY A 1 125 ? 16.894 -9.691 -21.332 1.00 82.56 125 GLY A CA 1
ATOM 887 C C . GLY A 1 125 ? 15.747 -9.732 -22.347 1.00 82.56 125 GLY A C 1
ATOM 888 O O . GLY A 1 125 ? 15.371 -10.811 -22.794 1.00 82.56 125 GLY A O 1
ATOM 889 N N . GLY A 1 126 ? 15.182 -8.580 -22.730 1.00 90.75 126 GLY A N 1
ATOM 890 C CA . GLY A 1 126 ? 14.025 -8.499 -23.626 1.00 90.75 126 GLY A CA 1
ATOM 891 C C . GLY A 1 126 ? 13.521 -7.067 -23.837 1.00 90.75 126 GLY A C 1
ATOM 892 O O . GLY A 1 126 ? 14.219 -6.107 -23.513 1.00 90.75 126 GLY A O 1
ATOM 893 N N . ARG A 1 127 ? 12.310 -6.926 -24.401 1.00 93.94 127 ARG A N 1
ATOM 894 C CA . ARG A 1 127 ? 11.602 -5.630 -24.527 1.00 93.94 127 ARG A CA 1
ATOM 895 C C . ARG A 1 127 ? 10.777 -5.278 -23.288 1.00 93.94 127 ARG A C 1
ATOM 897 O O . ARG A 1 127 ? 10.475 -4.112 -23.081 1.00 93.94 127 ARG A O 1
ATOM 904 N N . SER A 1 128 ? 10.409 -6.280 -22.496 1.00 95.75 128 SER A N 1
ATOM 905 C CA . SER A 1 128 ? 9.672 -6.127 -21.247 1.00 95.75 128 SER A CA 1
ATOM 906 C C . SER A 1 128 ? 10.156 -7.164 -20.240 1.00 95.75 128 SER A C 1
ATOM 908 O O . SER A 1 128 ? 10.645 -8.228 -20.635 1.00 95.75 128 SER A O 1
ATOM 910 N N . ALA A 1 129 ? 10.039 -6.846 -18.957 1.00 96.31 129 ALA A N 1
ATOM 911 C CA . ALA A 1 129 ? 10.356 -7.742 -17.859 1.00 96.31 129 ALA A CA 1
ATOM 912 C C . ALA A 1 129 ? 9.401 -7.515 -16.679 1.00 96.31 129 ALA A C 1
ATOM 914 O O . ALA A 1 129 ? 8.806 -6.449 -16.534 1.00 96.31 129 ALA A O 1
ATOM 915 N N . THR A 1 130 ? 9.253 -8.524 -15.822 1.00 96.81 130 THR A N 1
ATOM 916 C CA . THR A 1 130 ? 8.409 -8.445 -14.625 1.00 96.81 130 THR A CA 1
ATOM 917 C C . THR A 1 130 ? 9.204 -8.877 -13.404 1.00 96.81 130 THR A C 1
ATOM 919 O O . THR A 1 130 ? 9.790 -9.960 -13.408 1.00 96.81 130 THR A O 1
ATOM 922 N N . THR A 1 131 ? 9.155 -8.075 -12.342 1.00 96.81 131 THR A N 1
ATOM 923 C CA . THR A 1 131 ? 9.722 -8.418 -11.033 1.00 96.81 131 THR A CA 1
ATOM 924 C C . THR A 1 131 ? 8.618 -8.509 -9.987 1.00 96.81 131 THR A C 1
ATOM 926 O O . THR A 1 131 ? 7.591 -7.835 -10.079 1.00 96.81 131 THR A O 1
ATOM 929 N N . ARG A 1 132 ? 8.825 -9.361 -8.980 1.00 97.88 132 ARG A N 1
ATOM 930 C CA . ARG A 1 132 ? 7.973 -9.455 -7.793 1.00 97.88 132 ARG A CA 1
ATOM 931 C C . ARG A 1 132 ? 8.784 -9.163 -6.542 1.00 97.88 132 ARG A C 1
ATOM 933 O O . ARG A 1 132 ? 9.948 -9.547 -6.473 1.00 97.88 132 ARG A O 1
ATOM 940 N N . SER A 1 133 ? 8.156 -8.522 -5.569 1.00 97.19 133 SER A N 1
ATOM 941 C CA . SER A 1 133 ? 8.708 -8.332 -4.231 1.00 97.19 133 SER A CA 1
ATOM 942 C C . SER A 1 133 ? 7.591 -8.315 -3.195 1.00 97.19 133 SER A C 1
ATOM 944 O O . SER A 1 133 ? 6.422 -8.185 -3.548 1.00 97.19 133 SER A O 1
ATOM 946 N N . THR A 1 134 ? 7.940 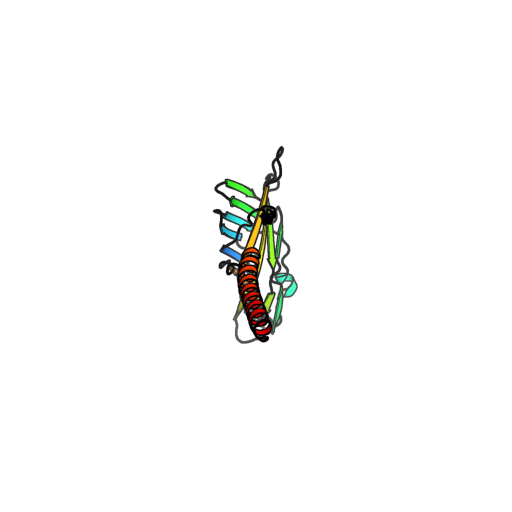-8.446 -1.924 1.00 96.94 134 THR A N 1
ATOM 947 C CA . THR A 1 134 ? 6.996 -8.300 -0.813 1.00 96.94 134 THR A CA 1
ATOM 948 C C . THR A 1 134 ? 6.928 -6.847 -0.357 1.00 96.94 134 THR A C 1
ATOM 950 O O . THR A 1 134 ? 7.941 -6.144 -0.375 1.00 96.94 134 THR A O 1
ATOM 953 N N . PHE A 1 135 ? 5.764 -6.414 0.115 1.00 96.88 135 PHE A N 1
ATOM 954 C CA . PHE A 1 135 ? 5.592 -5.130 0.792 1.00 96.88 135 PHE A CA 1
ATOM 955 C C . PHE A 1 135 ? 4.840 -5.312 2.112 1.00 96.88 135 PHE A C 1
ATOM 957 O O . PHE A 1 135 ? 4.085 -6.273 2.281 1.00 96.88 135 PHE A O 1
ATOM 964 N N . SER A 1 136 ? 5.028 -4.368 3.028 1.00 96.62 136 SER A N 1
ATOM 965 C CA . SER A 1 136 ? 4.202 -4.212 4.223 1.00 96.62 136 SER A CA 1
ATOM 966 C C . SER A 1 136 ? 3.321 -2.974 4.100 1.00 96.62 136 SER A C 1
ATOM 968 O O . SER A 1 136 ? 3.678 -2.001 3.430 1.00 96.62 136 SER A O 1
ATOM 970 N N . PHE A 1 137 ? 2.168 -3.027 4.755 1.00 97.62 137 PHE A N 1
ATOM 971 C CA . PHE A 1 137 ? 1.186 -1.958 4.806 1.00 97.62 137 PHE A CA 1
ATOM 972 C C . PHE A 1 137 ? 0.857 -1.623 6.255 1.00 97.62 137 PHE A C 1
ATOM 974 O O . PHE A 1 137 ? 0.571 -2.514 7.056 1.00 97.62 137 PHE A O 1
ATOM 981 N N . GLU A 1 138 ? 0.847 -0.334 6.554 1.00 97.81 138 GLU A N 1
ATOM 982 C CA . GLU A 1 138 ? 0.369 0.229 7.811 1.00 97.81 138 GLU A CA 1
ATOM 983 C C . GLU A 1 138 ? -0.621 1.336 7.475 1.00 97.81 138 GLU A C 1
ATOM 985 O O . GLU A 1 138 ? -0.373 2.161 6.596 1.00 97.81 138 GLU A 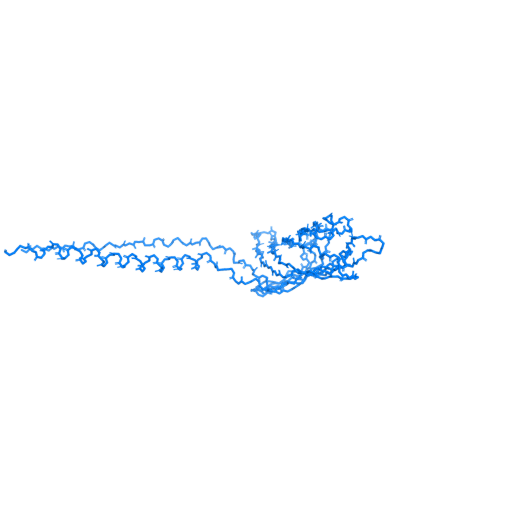O 1
ATOM 990 N N . GLY A 1 139 ? -1.743 1.381 8.172 1.00 97.81 139 GLY A N 1
ATOM 991 C CA . GLY A 1 139 ? -2.734 2.424 7.972 1.00 97.81 139 GLY A CA 1
ATOM 992 C C . GLY A 1 139 ? -3.445 2.762 9.262 1.00 97.81 139 GLY A C 1
ATOM 993 O O . GLY A 1 139 ? -3.370 2.030 10.245 1.00 97.81 139 GLY A O 1
ATOM 994 N N . THR A 1 140 ? -4.155 3.878 9.241 1.00 98.19 140 THR A N 1
ATOM 995 C CA . THR A 1 140 ? -5.004 4.278 10.358 1.00 98.19 140 THR A CA 1
ATOM 996 C C . THR A 1 140 ? -6.235 4.977 9.812 1.00 98.19 140 THR A C 1
ATOM 998 O O . THR A 1 140 ? -6.112 5.858 8.961 1.00 98.19 140 THR A O 1
ATOM 1001 N N . LEU A 1 141 ? -7.413 4.588 10.294 1.00 98.25 141 LEU A N 1
ATOM 1002 C CA . LEU A 1 141 ? -8.660 5.319 10.087 1.00 98.25 141 LEU A CA 1
ATOM 1003 C C . LEU A 1 141 ? -8.969 6.109 11.362 1.00 98.25 141 LEU A C 1
ATOM 1005 O O . LEU A 1 141 ? -9.103 5.523 12.435 1.00 98.25 141 LEU A O 1
ATOM 1009 N N . PHE A 1 142 ? -9.084 7.424 11.234 1.00 97.75 142 PHE A N 1
ATOM 1010 C CA . PHE A 1 142 ? -9.431 8.340 12.314 1.00 97.75 142 PHE A CA 1
ATOM 1011 C C . PHE A 1 142 ? -10.870 8.804 12.141 1.00 97.75 142 PHE A C 1
ATOM 1013 O O . PHE A 1 142 ? -11.221 9.318 11.079 1.00 97.75 142 PHE A O 1
ATOM 1020 N N . VAL A 1 143 ? -11.681 8.672 13.185 1.00 97.56 143 VAL A N 1
ATOM 1021 C CA . VAL A 1 143 ? -13.044 9.207 13.236 1.00 97.56 143 VAL A CA 1
ATOM 1022 C C . VAL A 1 143 ? -13.102 10.229 14.360 1.00 97.56 143 VAL A C 1
ATOM 1024 O O . VAL A 1 143 ? -12.985 9.903 15.543 1.00 97.56 143 VAL A O 1
ATOM 1027 N N . PHE A 1 144 ? -13.260 11.489 13.986 1.00 96.06 144 PHE A N 1
ATOM 1028 C CA . PHE A 1 144 ? -13.441 12.584 14.918 1.00 96.06 144 PHE A CA 1
ATOM 1029 C C . PHE A 1 144 ? -14.921 12.705 15.286 1.00 96.06 144 PHE A C 1
ATOM 1031 O O . PHE A 1 144 ? -15.817 12.533 14.463 1.00 96.06 144 PHE A O 1
ATOM 1038 N N . HIS A 1 145 ? -15.180 13.006 16.554 1.00 93.00 145 HIS A N 1
ATOM 1039 C CA . HIS A 1 145 ? -16.520 13.267 17.059 1.00 93.00 145 HIS A CA 1
ATOM 1040 C C . HIS A 1 145 ? -16.525 14.664 17.680 1.00 93.00 145 HIS A C 1
ATOM 1042 O O . HIS A 1 145 ? -15.701 14.905 18.563 1.00 93.00 145 HIS A O 1
ATOM 1048 N N . PRO A 1 146 ? -17.438 15.573 17.288 1.00 89.12 146 PRO A N 1
ATOM 1049 C CA . PRO A 1 146 ? -17.446 16.951 17.794 1.00 89.12 146 PRO A CA 1
ATOM 1050 C C . PRO A 1 146 ? -17.503 17.064 19.325 1.00 89.12 146 PRO A C 1
ATOM 1052 O O . PRO A 1 146 ? -16.962 18.001 19.903 1.00 89.12 146 PRO A O 1
ATOM 1055 N N . GLU A 1 147 ? -18.141 16.094 19.982 1.00 92.00 147 GLU A N 1
ATOM 1056 C CA . GLU A 1 147 ? -18.360 16.071 21.435 1.00 92.00 147 GLU A CA 1
ATOM 1057 C C . GLU A 1 147 ? -17.785 14.805 22.104 1.00 92.00 147 GLU A C 1
ATOM 1059 O O . GLU A 1 147 ? -18.014 14.565 23.289 1.00 92.00 147 GLU A O 1
ATOM 1064 N N . GLY A 1 148 ? -17.067 13.967 21.348 1.00 91.31 148 GLY A N 1
ATOM 1065 C CA . GLY A 1 148 ? -16.663 12.623 21.768 1.00 91.31 148 GLY A CA 1
ATOM 1066 C C . GLY A 1 148 ? -15.154 12.402 21.802 1.00 91.31 148 GLY A C 1
ATOM 1067 O O . GLY A 1 148 ? -14.358 13.242 21.387 1.00 91.31 148 GLY A O 1
ATOM 1068 N N . VAL A 1 149 ? -14.757 11.228 22.294 1.00 92.75 149 VAL A N 1
ATOM 1069 C CA . VAL A 1 149 ? -13.373 10.752 22.179 1.00 92.75 149 VAL A CA 1
ATOM 1070 C C . VAL A 1 149 ? -13.158 10.286 20.736 1.00 92.75 149 VAL A C 1
ATOM 1072 O O . VAL A 1 149 ? -13.983 9.504 20.263 1.00 92.75 149 VAL A O 1
ATOM 1075 N N . PRO A 1 150 ? -12.101 10.734 20.035 1.00 94.19 150 PRO A N 1
ATOM 1076 C CA . PRO A 1 150 ? -11.794 10.241 18.697 1.00 94.19 150 PRO A CA 1
ATOM 1077 C C . PRO A 1 150 ? -11.658 8.717 18.679 1.00 94.19 150 PRO A C 1
ATOM 1079 O O . PRO A 1 150 ? -11.017 8.138 19.559 1.00 94.19 150 PRO A O 1
ATOM 1082 N N . GLU A 1 151 ? -12.242 8.078 17.669 1.00 95.19 151 GLU A N 1
ATOM 1083 C CA . GLU A 1 151 ? -12.031 6.656 17.415 1.00 95.19 151 GLU A CA 1
ATOM 1084 C C . GLU A 1 151 ? -10.868 6.483 16.436 1.00 95.19 151 GLU A C 1
ATOM 1086 O O . GLU A 1 151 ? -10.719 7.236 15.469 1.00 95.19 151 GLU A O 1
ATOM 1091 N N . GLN A 1 152 ? -10.040 5.474 16.691 1.00 95.94 152 GLN A N 1
ATOM 1092 C CA . GLN A 1 152 ? -8.904 5.129 15.851 1.00 95.94 152 GLN A CA 1
ATOM 1093 C C . GLN A 1 152 ? -8.941 3.635 15.552 1.00 95.94 152 GLN A C 1
ATOM 1095 O O . GLN A 1 152 ? -9.060 2.816 16.465 1.00 95.94 152 GLN A O 1
ATOM 1100 N N . PHE A 1 153 ? -8.806 3.292 14.274 1.00 96.19 153 PHE A N 1
ATOM 1101 C CA . PHE A 1 153 ? -8.670 1.916 13.820 1.00 96.19 153 PHE A CA 1
ATOM 1102 C C . PHE A 1 153 ? -7.316 1.755 13.150 1.00 96.19 153 PHE A C 1
ATOM 1104 O O . PHE A 1 153 ? -7.087 2.287 12.061 1.00 96.19 153 PHE A O 1
ATOM 1111 N N . ASP A 1 154 ? -6.424 1.028 13.809 1.00 96.44 154 ASP A N 1
ATOM 1112 C CA . ASP A 1 154 ? -5.127 0.690 13.242 1.00 96.44 154 ASP A CA 1
ATOM 1113 C C . ASP A 1 154 ? -5.290 -0.449 12.242 1.00 96.44 154 ASP A C 1
ATOM 1115 O O . ASP A 1 154 ? -5.978 -1.436 12.504 1.00 96.44 154 ASP A O 1
ATOM 1119 N N . LEU A 1 155 ? -4.664 -0.294 11.084 1.00 96.44 155 LEU A N 1
ATOM 1120 C CA . LEU A 1 155 ? -4.704 -1.227 9.972 1.00 96.44 155 LEU A CA 1
ATOM 1121 C C . LEU A 1 155 ? -3.294 -1.765 9.749 1.00 96.44 155 LEU A C 1
ATOM 1123 O O . LEU A 1 155 ? -2.327 -1.001 9.717 1.00 96.44 155 LEU A O 1
ATOM 1127 N N . PHE A 1 156 ? -3.174 -3.063 9.511 1.00 96.19 156 PHE A N 1
ATOM 1128 C CA . PHE A 1 156 ? -1.909 -3.671 9.119 1.00 96.19 156 PHE A CA 1
ATOM 1129 C C . PHE A 1 156 ? -2.129 -4.698 8.024 1.00 96.19 156 PHE A C 1
ATOM 1131 O O . PHE A 1 156 ? -3.182 -5.320 7.925 1.00 96.19 156 PHE A O 1
ATOM 1138 N N . GLY A 1 157 ? -1.125 -4.900 7.190 1.00 94.88 157 GLY A N 1
ATOM 1139 C CA . GLY A 1 157 ? -1.175 -5.933 6.176 1.00 94.88 157 GLY A CA 1
ATOM 1140 C C . GLY A 1 157 ? 0.113 -6.008 5.390 1.00 94.88 157 GLY A C 1
ATOM 1141 O O . GLY A 1 157 ? 1.156 -5.473 5.768 1.00 94.88 157 GLY A O 1
ATOM 1142 N N . GLY A 1 158 ? 0.029 -6.678 4.259 1.00 96.19 158 GLY A N 1
ATOM 1143 C CA . GLY A 1 158 ? 1.129 -6.811 3.330 1.00 96.19 158 GLY A CA 1
ATOM 1144 C C . GLY A 1 158 ? 0.720 -7.689 2.170 1.00 96.19 158 GLY A C 1
ATOM 1145 O O . GLY A 1 158 ? -0.422 -8.152 2.088 1.00 96.19 158 GLY A O 1
ATOM 1146 N N . GLY A 1 159 ? 1.667 -7.902 1.275 1.00 96.12 159 GLY A N 1
ATOM 1147 C CA . GLY A 1 159 ? 1.448 -8.782 0.148 1.00 96.12 159 GLY A CA 1
ATOM 1148 C C . GLY A 1 159 ? 2.535 -8.677 -0.901 1.00 96.12 159 GLY A C 1
ATOM 1149 O O . GLY A 1 159 ? 3.684 -8.327 -0.612 1.00 96.12 159 GLY A O 1
ATOM 1150 N N . THR A 1 160 ? 2.156 -8.972 -2.137 1.00 97.56 160 THR A N 1
ATOM 1151 C CA . THR A 1 160 ? 3.057 -9.017 -3.283 1.00 97.56 160 THR A CA 1
ATOM 1152 C C . THR A 1 160 ? 2.926 -7.765 -4.151 1.00 97.56 160 THR A C 1
ATOM 1154 O O . THR A 1 160 ? 1.873 -7.479 -4.723 1.00 97.56 160 THR A O 1
ATOM 1157 N N . ALA A 1 161 ? 4.035 -7.052 -4.329 1.00 97.69 161 ALA A N 1
ATOM 1158 C CA . ALA A 1 161 ? 4.202 -6.018 -5.338 1.00 97.69 161 ALA A CA 1
ATOM 1159 C C . ALA A 1 161 ? 4.715 -6.635 -6.648 1.00 97.69 161 ALA A C 1
ATOM 1161 O O . ALA A 1 161 ? 5.680 -7.403 -6.653 1.00 97.69 161 ALA A O 1
ATOM 1162 N N . ILE A 1 162 ? 4.088 -6.291 -7.772 1.00 98.00 162 ILE A N 1
ATOM 1163 C CA . ILE A 1 162 ? 4.419 -6.797 -9.108 1.00 98.00 162 ILE A CA 1
ATOM 1164 C C . ILE A 1 162 ? 4.723 -5.606 -10.016 1.00 98.00 162 ILE A C 1
ATOM 1166 O O . ILE A 1 162 ? 3.813 -4.865 -10.386 1.00 98.00 162 ILE A O 1
ATOM 1170 N N . GLY A 1 163 ? 5.994 -5.431 -10.372 1.00 96.75 163 GLY A N 1
ATOM 1171 C CA . GLY A 1 163 ? 6.457 -4.383 -11.280 1.00 96.75 163 GLY A CA 1
ATOM 1172 C C . GLY A 1 163 ? 6.616 -4.921 -12.697 1.00 96.75 163 GLY A C 1
ATOM 1173 O O . GLY A 1 163 ? 7.245 -5.959 -12.896 1.00 96.75 163 GLY A O 1
ATOM 1174 N N . THR A 1 164 ? 6.047 -4.225 -13.674 1.00 96.81 164 THR A N 1
ATOM 1175 C CA . THR A 1 164 ? 6.227 -4.467 -15.108 1.00 96.81 164 THR A CA 1
ATOM 1176 C C . THR A 1 164 ? 7.069 -3.343 -15.680 1.00 96.81 164 THR A C 1
ATOM 1178 O O . THR A 1 164 ? 6.732 -2.172 -15.519 1.00 96.81 164 THR A O 1
ATOM 1181 N N . PHE A 1 165 ? 8.155 -3.723 -16.338 1.00 95.19 165 PHE A N 1
ATOM 1182 C CA . PHE A 1 165 ? 9.142 -2.815 -16.891 1.00 95.19 165 PHE A CA 1
ATOM 1183 C C . PHE A 1 165 ? 9.144 -2.912 -18.413 1.00 95.19 165 PHE A C 1
ATOM 1185 O O . PHE A 1 165 ? 9.131 -4.020 -18.965 1.00 95.19 165 PHE A O 1
ATOM 1192 N N . GLY A 1 166 ? 9.199 -1.764 -19.077 1.00 95.12 166 GLY A N 1
ATOM 1193 C CA . GLY A 1 166 ? 9.355 -1.618 -20.518 1.00 95.12 166 GLY A CA 1
ATOM 1194 C C . GLY A 1 166 ? 10.753 -1.112 -20.846 1.00 95.12 166 GLY A C 1
ATOM 1195 O O . GLY A 1 166 ? 11.286 -0.240 -20.164 1.00 95.12 166 GLY A O 1
ATOM 1196 N N . ARG A 1 167 ? 11.406 -1.677 -21.861 1.00 93.81 167 ARG A N 1
ATOM 1197 C CA . ARG A 1 167 ? 12.743 -1.219 -22.252 1.00 93.81 167 ARG A CA 1
ATOM 1198 C C . ARG A 1 167 ? 12.641 0.114 -22.986 1.00 93.81 167 ARG A C 1
ATOM 1200 O O . ARG A 1 167 ? 11.888 0.225 -23.952 1.00 93.81 167 ARG A O 1
ATOM 1207 N N . VAL A 1 168 ? 13.463 1.076 -22.586 1.00 92.44 168 VAL A N 1
ATOM 1208 C CA . VAL A 1 168 ? 13.567 2.367 -23.271 1.00 92.44 168 VAL A CA 1
ATOM 1209 C C . VAL A 1 168 ? 14.343 2.182 -24.576 1.00 92.44 168 VAL A C 1
ATOM 1211 O O . VAL A 1 168 ? 15.459 1.658 -24.586 1.00 92.44 168 VAL A O 1
ATOM 1214 N N . GLU A 1 169 ? 13.751 2.569 -25.706 1.00 91.75 169 GLU A N 1
ATOM 1215 C CA . GLU A 1 169 ? 14.387 2.402 -27.015 1.00 91.75 169 GLU A CA 1
ATOM 1216 C C . GLU A 1 169 ? 15.654 3.260 -27.127 1.00 91.75 169 GLU A C 1
ATOM 1218 O O . GLU A 1 169 ? 15.668 4.435 -26.769 1.00 91.75 169 GLU A O 1
ATOM 1223 N N . GLY A 1 170 ? 16.744 2.653 -27.604 1.00 89.25 170 GLY A N 1
ATOM 1224 C CA . GLY A 1 170 ? 18.042 3.322 -27.730 1.00 89.25 170 GLY A CA 1
ATOM 1225 C C . GLY A 1 170 ? 18.822 3.485 -26.421 1.00 89.25 170 GLY A C 1
ATOM 1226 O O . GLY A 1 170 ? 19.960 3.943 -26.473 1.00 89.25 170 GLY A O 1
ATOM 1227 N N . GLN A 1 171 ? 18.268 3.070 -25.276 1.00 88.81 171 GLN A N 1
ATOM 1228 C CA . GLN A 1 171 ? 18.926 3.158 -23.969 1.00 88.81 171 GLN A CA 1
ATOM 1229 C C . GLN A 1 171 ? 19.062 1.771 -23.315 1.00 88.81 171 GLN A C 1
ATOM 1231 O O . GLN A 1 171 ? 18.417 0.789 -23.707 1.00 88.81 171 GLN A O 1
ATOM 1236 N N . ASN A 1 172 ? 19.954 1.663 -22.330 1.00 89.44 172 ASN A N 1
ATOM 1237 C CA . ASN A 1 172 ? 20.099 0.458 -21.508 1.00 89.44 172 ASN A CA 1
ATOM 1238 C C . ASN A 1 172 ? 19.356 0.608 -20.175 1.00 89.44 172 ASN A C 1
ATOM 1240 O O . ASN A 1 172 ? 19.857 0.189 -19.139 1.00 89.44 172 ASN A O 1
ATOM 1244 N N . GLU A 1 173 ? 18.175 1.217 -20.221 1.00 92.88 173 GLU A N 1
ATOM 1245 C CA . GLU A 1 173 ? 17.368 1.559 -19.055 1.00 92.88 173 GLU A CA 1
ATOM 1246 C C . GLU A 1 173 ? 15.960 0.962 -19.179 1.00 92.88 173 GLU A C 1
ATOM 1248 O O . GLU A 1 173 ? 15.485 0.615 -20.272 1.00 92.88 173 GLU A O 1
ATOM 1253 N N . TRP A 1 174 ? 15.291 0.845 -18.037 1.00 94.62 174 TRP A N 1
ATOM 1254 C CA . TRP A 1 174 ? 13.917 0.375 -17.921 1.00 94.62 174 TRP A CA 1
ATOM 1255 C C . TRP A 1 174 ? 12.982 1.519 -17.544 1.00 94.62 174 TRP A C 1
ATOM 1257 O O . TRP A 1 174 ? 13.277 2.283 -16.640 1.00 94.62 174 TRP A O 1
ATOM 1267 N N . SER A 1 175 ? 11.808 1.600 -18.153 1.00 93.69 175 SER A N 1
ATOM 1268 C CA . SER A 1 175 ? 10.699 2.397 -17.632 1.00 93.69 175 SER A CA 1
ATOM 1269 C C . SER A 1 175 ? 9.781 1.501 -16.802 1.00 93.69 175 SER A C 1
ATOM 1271 O O . SER A 1 175 ? 9.534 0.353 -17.178 1.00 93.69 175 SER A O 1
ATOM 1273 N N . LEU A 1 176 ? 9.308 1.985 -15.651 1.00 94.25 176 LEU A N 1
ATOM 1274 C CA . LEU A 1 176 ? 8.304 1.284 -14.849 1.00 94.25 176 LEU A CA 1
ATOM 1275 C C . LEU A 1 176 ? 6.914 1.578 -15.427 1.00 94.25 176 LEU A C 1
ATOM 1277 O O . LEU A 1 176 ? 6.292 2.580 -15.084 1.00 94.25 176 LEU A O 1
ATOM 1281 N N . ASP A 1 177 ? 6.422 0.684 -16.281 1.00 94.31 177 ASP A N 1
ATOM 1282 C CA . ASP A 1 177 ? 5.132 0.846 -16.960 1.00 94.31 177 ASP A CA 1
ATOM 1283 C C . ASP A 1 177 ? 3.956 0.652 -15.994 1.00 94.31 177 ASP A C 1
ATOM 1285 O O . ASP A 1 177 ? 2.936 1.337 -16.071 1.00 94.31 177 ASP A O 1
ATOM 1289 N N . ARG A 1 178 ? 4.076 -0.334 -15.094 1.00 95.81 178 ARG A N 1
ATOM 1290 C CA . ARG A 1 178 ? 2.996 -0.707 -14.175 1.00 95.81 178 ARG A CA 1
ATOM 1291 C C . ARG A 1 178 ? 3.528 -1.301 -12.883 1.00 95.81 178 ARG A C 1
ATOM 1293 O O . ARG A 1 178 ? 4.347 -2.214 -12.916 1.00 95.81 178 ARG A O 1
ATOM 1300 N N . LEU A 1 179 ? 2.989 -0.867 -11.752 1.00 96.94 179 LEU A N 1
ATOM 1301 C CA . LEU A 1 179 ? 3.260 -1.444 -10.438 1.00 96.94 179 LEU A CA 1
ATOM 1302 C C . LEU A 1 179 ? 1.939 -1.814 -9.765 1.00 96.94 179 LEU A C 1
ATOM 1304 O O . LEU A 1 179 ? 1.065 -0.973 -9.596 1.00 96.94 179 LEU A O 1
ATOM 1308 N N . VAL A 1 180 ? 1.779 -3.086 -9.405 1.00 98.00 180 VAL A N 1
ATOM 1309 C CA . VAL A 1 180 ? 0.571 -3.596 -8.747 1.00 98.00 180 VAL A CA 1
ATOM 1310 C C . VAL A 1 180 ? 0.922 -4.071 -7.349 1.00 98.00 180 VAL A C 1
ATOM 1312 O O . VAL A 1 180 ? 1.633 -5.062 -7.206 1.00 98.00 180 VAL A O 1
ATOM 1315 N N . PHE A 1 181 ? 0.373 -3.421 -6.332 1.00 98.12 181 PHE A N 1
ATOM 1316 C CA . PHE A 1 181 ? 0.336 -3.932 -4.969 1.00 98.12 181 PHE A CA 1
ATOM 1317 C C . PHE A 1 181 ? -0.890 -4.826 -4.843 1.00 98.12 181 PHE A C 1
ATOM 1319 O O . PHE A 1 181 ? -2.014 -4.365 -5.035 1.00 98.12 181 PHE A O 1
ATOM 1326 N N . ARG A 1 182 ? -0.691 -6.111 -4.561 1.00 98.25 182 ARG A N 1
ATOM 1327 C CA . ARG A 1 182 ? -1.776 -7.045 -4.257 1.00 98.25 182 ARG A CA 1
ATOM 1328 C C . ARG A 1 182 ? -1.705 -7.385 -2.785 1.00 98.25 182 ARG A C 1
ATOM 1330 O O . ARG A 1 182 ? -0.655 -7.797 -2.319 1.00 98.25 182 ARG A O 1
ATOM 1337 N N . PHE A 1 183 ? -2.816 -7.223 -2.085 1.00 97.25 183 PHE A N 1
ATOM 1338 C CA . PHE A 1 183 ? -2.956 -7.745 -0.737 1.00 97.25 183 PHE A CA 1
ATOM 1339 C C . PHE A 1 183 ? -3.396 -9.199 -0.852 1.00 97.25 183 PHE A C 1
ATOM 1341 O O . PHE A 1 183 ? -4.504 -9.507 -1.296 1.00 97.25 183 PHE A O 1
ATOM 1348 N N . ASP A 1 184 ? -2.487 -10.086 -0.506 1.00 88.56 184 ASP A N 1
ATOM 1349 C CA . ASP A 1 184 ? -2.644 -11.524 -0.444 1.00 88.56 184 ASP A CA 1
ATOM 1350 C C . ASP A 1 184 ? -2.222 -11.922 0.965 1.00 88.56 184 ASP A C 1
ATOM 1352 O O . ASP A 1 184 ? -1.064 -12.248 1.176 1.00 88.56 184 ASP A O 1
ATOM 1356 N N . GLY A 1 185 ? -3.173 -11.763 1.904 1.00 70.38 185 GLY A N 1
ATOM 1357 C CA . GLY A 1 185 ? -3.089 -12.010 3.350 1.00 70.38 185 GLY A CA 1
ATOM 1358 C C . GLY A 1 185 ? -1.694 -12.279 3.904 1.00 70.38 185 GLY A C 1
ATOM 1359 O O . GLY A 1 185 ? -1.140 -13.346 3.661 1.00 70.38 185 GLY A O 1
ATOM 1360 N N . ALA A 1 186 ? -1.168 -11.353 4.712 1.00 58.28 186 ALA A N 1
ATOM 1361 C CA . ALA A 1 186 ? 0.040 -11.617 5.483 1.00 58.28 186 ALA A CA 1
ATOM 1362 C C . ALA A 1 186 ? -0.125 -12.959 6.210 1.00 58.28 186 ALA A C 1
ATOM 1364 O O . ALA A 1 186 ? -1.116 -13.144 6.926 1.00 58.28 186 ALA A O 1
ATOM 1365 N N . ASP A 1 187 ? 0.809 -13.895 5.999 1.00 62.16 187 ASP A N 1
ATOM 1366 C CA . ASP A 1 187 ? 0.870 -15.105 6.815 1.00 62.16 187 ASP A CA 1
ATOM 1367 C C . ASP A 1 187 ? 0.744 -14.655 8.275 1.00 62.16 187 ASP A C 1
ATOM 1369 O O . ASP A 1 187 ? 1.472 -13.735 8.669 1.00 62.16 187 ASP A O 1
ATOM 1373 N N . PRO A 1 188 ? -0.213 -15.202 9.049 1.00 57.75 188 PRO A N 1
ATOM 1374 C CA . PRO A 1 188 ? -0.531 -14.684 10.369 1.00 57.75 188 PRO A CA 1
ATOM 1375 C C . PRO A 1 188 ? 0.756 -14.630 11.183 1.00 57.75 188 PRO A C 1
ATOM 1377 O O . PRO A 1 188 ? 1.352 -15.666 11.494 1.00 57.75 188 PRO A O 1
ATOM 1380 N N . VAL A 1 189 ? 1.222 -13.413 11.473 1.00 61.06 189 VAL A N 1
ATOM 1381 C CA . VAL A 1 189 ? 2.413 -13.216 12.292 1.00 61.06 189 VAL A CA 1
ATOM 1382 C C . VAL A 1 189 ? 2.084 -13.842 13.645 1.00 61.06 189 VAL A C 1
ATOM 1384 O O . VAL A 1 189 ? 1.079 -13.451 14.242 1.00 61.06 189 VAL A O 1
ATOM 1387 N N . PRO A 1 190 ? 2.859 -14.830 14.135 1.00 56.31 190 PRO A N 1
ATOM 1388 C CA . PRO A 1 190 ? 2.565 -15.452 15.414 1.00 56.31 190 PRO A CA 1
ATOM 1389 C C . PRO A 1 190 ? 2.545 -14.366 16.483 1.00 56.31 190 PRO A C 1
ATOM 1391 O O .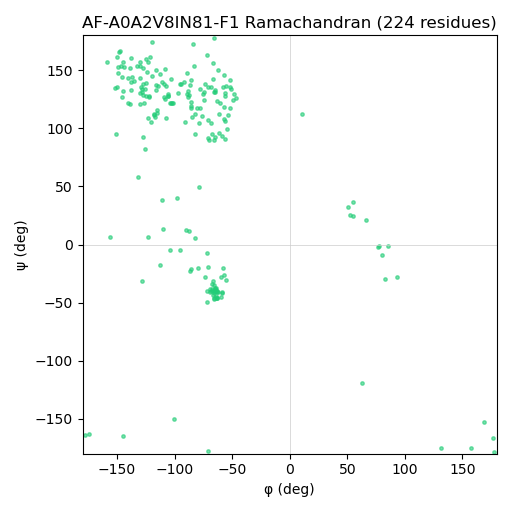 PRO A 1 190 ? 3.551 -13.684 16.694 1.00 56.31 190 PRO A O 1
ATOM 1394 N N . GLU A 1 191 ? 1.402 -14.185 17.139 1.00 62.06 191 GLU A N 1
ATOM 1395 C CA . GLU A 1 191 ? 1.272 -13.161 18.162 1.00 62.06 191 GLU A CA 1
ATOM 1396 C C . GLU A 1 191 ? 2.326 -13.386 19.261 1.00 62.06 191 GLU A C 1
ATOM 1398 O O . GLU A 1 191 ? 2.642 -14.534 19.615 1.00 62.06 191 GLU A O 1
ATOM 1403 N N . PRO A 1 192 ? 2.866 -12.318 19.876 1.00 62.75 192 PRO A N 1
ATOM 1404 C CA . PRO A 1 192 ? 3.811 -12.456 20.982 1.00 62.75 192 PRO A CA 1
ATOM 1405 C C . PRO A 1 192 ? 3.221 -13.264 22.150 1.00 62.75 192 PRO A C 1
ATOM 1407 O O . PRO A 1 192 ? 3.960 -13.937 22.870 1.00 62.75 192 PRO A O 1
ATOM 1410 N N . ALA A 1 193 ? 1.892 -13.281 22.301 1.00 65.56 193 ALA A N 1
ATOM 1411 C CA . ALA A 1 193 ? 1.198 -14.144 23.250 1.00 65.56 193 ALA A CA 1
ATOM 1412 C C . ALA A 1 193 ? 1.362 -15.638 22.917 1.00 65.56 193 ALA A C 1
ATOM 1414 O O . ALA A 1 193 ? 1.594 -16.444 23.820 1.00 65.56 193 ALA A O 1
ATOM 1415 N N . THR A 1 194 ? 1.321 -16.021 21.637 1.00 67.56 194 THR A N 1
ATOM 1416 C CA . THR A 1 194 ? 1.583 -17.398 21.200 1.00 67.56 194 THR A CA 1
ATOM 1417 C C . THR A 1 194 ? 3.031 -17.792 21.486 1.00 67.56 194 THR A C 1
ATOM 1419 O O . THR A 1 194 ? 3.281 -18.891 21.982 1.00 67.56 194 THR A O 1
ATOM 1422 N N . LEU A 1 195 ? 3.989 -16.881 21.271 1.00 71.62 195 LEU A N 1
ATOM 1423 C CA . LEU A 1 195 ? 5.391 -17.111 21.640 1.00 71.62 195 LEU A CA 1
ATOM 1424 C C . LEU A 1 195 ? 5.567 -17.276 23.153 1.00 71.62 195 LEU A C 1
ATOM 1426 O O . LEU A 1 195 ? 6.293 -18.169 23.592 1.00 71.62 195 LEU A O 1
ATOM 1430 N N . LEU A 1 196 ? 4.873 -16.472 23.959 1.00 73.62 196 LEU A N 1
ATOM 1431 C CA . LEU A 1 196 ? 4.916 -16.572 25.416 1.00 73.62 196 LEU A CA 1
ATOM 1432 C C . LEU A 1 196 ? 4.262 -17.871 25.919 1.00 73.62 196 LEU A C 1
ATOM 1434 O O . LEU A 1 196 ? 4.785 -18.523 26.827 1.00 73.62 196 LEU A O 1
ATOM 1438 N N . LEU A 1 197 ? 3.166 -18.307 25.294 1.00 72.75 197 LEU A N 1
ATOM 1439 C CA . LEU A 1 197 ? 2.526 -19.590 25.585 1.00 72.75 197 LEU A CA 1
ATOM 1440 C C . LEU A 1 197 ? 3.468 -20.763 25.266 1.00 72.75 197 LEU A C 1
ATOM 1442 O O . LEU A 1 197 ? 3.663 -21.656 26.090 1.00 72.75 197 LEU A O 1
ATOM 1446 N N . VAL A 1 198 ? 4.123 -20.742 24.104 1.00 74.19 198 VAL A N 1
ATOM 1447 C CA . VAL A 1 198 ? 5.102 -21.775 23.733 1.00 74.19 198 VAL A CA 1
ATOM 1448 C C . VAL A 1 198 ? 6.300 -21.753 24.688 1.00 74.19 198 VAL A C 1
ATOM 1450 O O . VAL A 1 198 ? 6.712 -22.805 25.187 1.00 74.19 198 VAL A O 1
ATOM 1453 N N . ALA A 1 199 ? 6.822 -20.571 25.023 1.00 74.75 199 ALA A N 1
ATOM 1454 C CA . ALA A 1 199 ? 7.940 -20.421 25.950 1.00 74.75 199 ALA A CA 1
ATOM 1455 C C . ALA A 1 199 ? 7.608 -20.939 27.361 1.00 74.75 199 ALA A C 1
ATOM 1457 O O . ALA A 1 199 ? 8.433 -21.618 27.977 1.00 74.75 199 ALA A O 1
ATOM 1458 N N . THR A 1 200 ? 6.399 -20.687 27.871 1.00 75.50 200 THR A N 1
ATOM 1459 C CA . THR A 1 200 ? 5.970 -21.171 29.196 1.00 75.50 200 THR A CA 1
ATOM 1460 C C . THR A 1 200 ? 5.775 -22.687 29.232 1.00 75.50 200 THR A C 1
ATOM 1462 O O . THR A 1 200 ? 6.190 -23.329 30.200 1.00 75.50 200 THR A O 1
ATOM 1465 N N . VAL A 1 201 ? 5.240 -23.297 28.168 1.00 79.88 201 VAL A N 1
ATOM 1466 C CA . VAL A 1 201 ? 5.123 -24.764 28.058 1.00 79.88 201 VAL A CA 1
ATOM 1467 C C . VAL A 1 201 ? 6.505 -25.425 28.016 1.00 79.88 201 VAL A C 1
ATOM 1469 O O . VAL A 1 201 ? 6.771 -26.385 28.753 1.00 79.88 201 VAL A O 1
ATOM 1472 N N . VAL A 1 202 ? 7.423 -24.899 27.203 1.00 79.94 202 VAL A N 1
ATOM 1473 C CA . VAL A 1 202 ? 8.792 -25.430 27.103 1.00 79.94 202 VAL A CA 1
ATOM 1474 C C . VAL A 1 202 ? 9.551 -25.232 28.422 1.00 79.94 202 VAL A C 1
ATOM 1476 O O . VAL A 1 202 ? 10.117 -26.187 28.959 1.00 79.94 202 VAL A O 1
ATOM 1479 N N . GLY A 1 203 ? 9.498 -24.037 29.013 1.00 75.88 203 GLY A N 1
ATOM 1480 C CA . GLY A 1 203 ? 10.124 -23.750 30.305 1.00 75.88 203 GLY A CA 1
ATOM 1481 C C . GLY A 1 203 ? 9.589 -24.635 31.437 1.00 75.88 203 GLY A C 1
ATOM 1482 O O . GLY A 1 203 ? 10.366 -25.229 32.190 1.00 75.88 203 GLY A O 1
ATOM 1483 N N . GLY A 1 204 ? 8.266 -24.809 31.521 1.00 77.06 204 GLY A N 1
ATOM 1484 C CA . GLY A 1 204 ? 7.622 -25.643 32.538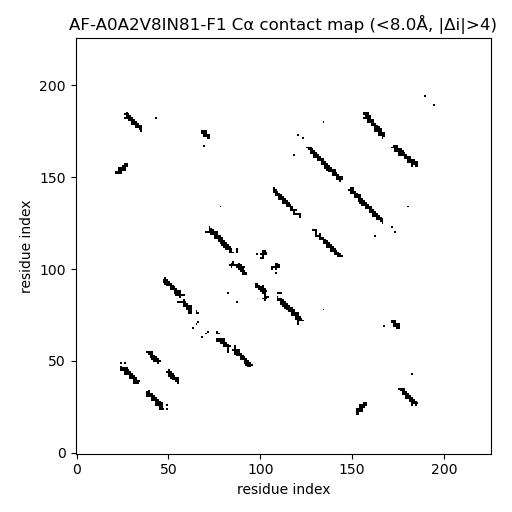 1.00 77.06 204 GLY A CA 1
ATOM 1485 C C . GLY A 1 204 ? 7.984 -27.128 32.426 1.00 77.06 204 GLY A C 1
ATOM 1486 O O . GLY A 1 204 ? 8.232 -27.796 33.437 1.00 77.06 204 GLY A O 1
ATOM 1487 N N . THR A 1 205 ? 8.079 -27.662 31.204 1.00 77.19 205 THR A N 1
ATOM 1488 C CA . THR A 1 205 ? 8.472 -29.066 30.994 1.00 77.19 205 THR A CA 1
ATOM 1489 C C . THR A 1 205 ? 9.937 -29.321 31.360 1.00 77.19 205 THR A C 1
ATOM 1491 O O . THR A 1 205 ? 10.231 -30.334 32.010 1.00 77.19 205 THR A O 1
ATOM 1494 N N . LEU A 1 206 ? 10.847 -28.399 31.027 1.00 77.62 206 LEU A N 1
ATOM 1495 C CA . LEU A 1 206 ? 12.262 -28.481 31.404 1.00 77.62 206 LEU A CA 1
ATOM 1496 C C . LEU A 1 206 ? 12.462 -28.364 32.922 1.00 77.62 206 LEU A C 1
ATOM 1498 O O . LEU A 1 206 ? 13.136 -29.212 33.517 1.00 77.62 206 LEU A O 1
ATOM 1502 N N . ALA A 1 207 ? 11.807 -27.399 33.575 1.00 75.12 207 ALA A N 1
ATOM 1503 C CA . ALA A 1 207 ? 11.872 -27.227 35.028 1.00 75.12 207 ALA A CA 1
ATOM 1504 C C . ALA A 1 207 ? 11.387 -28.482 35.781 1.00 75.12 207 ALA A C 1
ATOM 1506 O O . ALA A 1 207 ? 12.031 -28.943 36.730 1.00 75.12 207 ALA A O 1
ATOM 1507 N N . ARG A 1 208 ? 10.300 -29.117 35.313 1.00 77.81 208 ARG A N 1
ATOM 1508 C CA . ARG A 1 208 ? 9.770 -30.360 35.904 1.00 77.81 208 ARG A CA 1
ATOM 1509 C C . ARG A 1 208 ? 10.736 -31.540 35.768 1.00 77.81 208 ARG A C 1
ATOM 1511 O O . ARG A 1 208 ? 10.835 -32.358 36.689 1.00 77.81 208 ARG A O 1
ATOM 1518 N N . ARG A 1 209 ? 11.448 -31.653 34.640 1.00 76.69 209 ARG A N 1
ATOM 1519 C CA . ARG A 1 209 ? 12.480 -32.689 34.444 1.00 76.69 209 ARG A CA 1
ATOM 1520 C C . ARG A 1 209 ? 13.665 -32.473 35.383 1.00 76.69 209 ARG A C 1
ATOM 1522 O O . ARG A 1 209 ? 14.105 -33.431 36.018 1.00 76.69 209 ARG A O 1
ATOM 1529 N N . TYR A 1 210 ? 14.118 -31.229 35.532 1.00 76.94 210 TYR A N 1
ATOM 1530 C CA . TYR A 1 210 ? 15.225 -30.888 36.425 1.00 76.94 210 TYR A CA 1
ATOM 1531 C C . TYR A 1 210 ? 14.893 -31.192 37.896 1.00 76.94 210 TYR A C 1
ATOM 1533 O O . TYR A 1 210 ? 15.659 -31.873 38.579 1.00 76.94 210 TYR A O 1
ATOM 1541 N N . ALA A 1 211 ? 13.699 -30.809 38.362 1.00 79.12 211 ALA A N 1
ATOM 1542 C CA . ALA A 1 211 ? 13.244 -31.102 39.724 1.00 79.12 211 ALA A CA 1
ATOM 1543 C C . ALA A 1 211 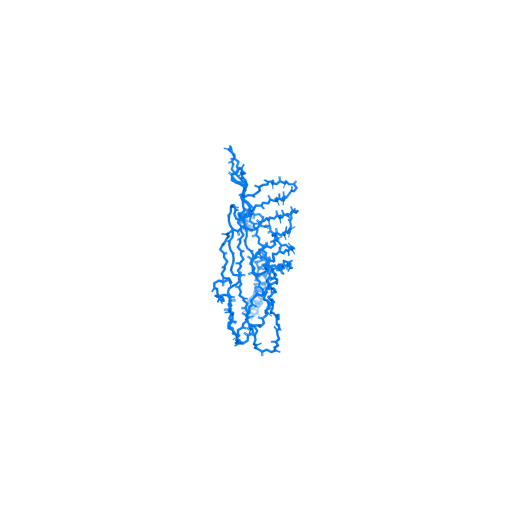? 13.197 -32.615 40.029 1.00 79.12 211 ALA A C 1
ATOM 1545 O O . ALA A 1 211 ? 13.631 -33.048 41.100 1.00 79.12 211 ALA A O 1
ATOM 1546 N N . LYS A 1 212 ? 12.738 -33.444 39.075 1.00 77.50 212 LYS A N 1
ATOM 1547 C CA . LYS A 1 212 ? 12.744 -34.916 39.207 1.00 77.50 212 LYS A CA 1
ATOM 1548 C C . LYS A 1 212 ? 14.157 -35.515 39.249 1.00 77.50 212 LYS A C 1
ATOM 1550 O O . LYS A 1 212 ? 14.372 -36.510 39.940 1.00 77.50 212 LYS A O 1
ATOM 1555 N N . ALA A 1 213 ? 15.116 -34.952 38.516 1.00 78.75 213 ALA A N 1
ATOM 1556 C CA . ALA A 1 213 ? 16.501 -35.424 38.536 1.00 78.75 213 ALA A CA 1
ATOM 1557 C C . ALA A 1 213 ? 17.189 -35.116 39.879 1.00 78.75 213 ALA A C 1
ATOM 1559 O O . ALA A 1 213 ? 17.882 -35.971 40.437 1.00 78.75 213 ALA A O 1
ATOM 1560 N N . VAL A 1 214 ? 16.949 -33.923 40.434 1.00 81.06 214 VAL A N 1
ATOM 1561 C CA . VAL A 1 214 ? 17.504 -33.501 41.731 1.00 81.06 214 VAL A CA 1
ATOM 1562 C C . VAL A 1 214 ? 16.950 -34.343 42.887 1.00 81.06 214 VAL A C 1
ATOM 1564 O O . VAL A 1 214 ? 17.718 -34.760 43.756 1.00 81.06 214 VAL A O 1
ATOM 1567 N N . SER A 1 215 ? 15.647 -34.657 42.894 1.00 78.94 215 SER A N 1
ATOM 1568 C CA . SER A 1 215 ? 15.048 -35.480 43.956 1.00 78.94 215 SER A CA 1
ATOM 1569 C C . SER A 1 215 ? 15.586 -36.916 43.971 1.00 78.94 215 SER A C 1
ATOM 1571 O O . SER A 1 215 ? 15.875 -37.446 45.044 1.00 78.94 215 SER A O 1
ATOM 1573 N N . ARG A 1 216 ? 15.823 -37.524 42.799 1.00 77.75 216 ARG A N 1
ATOM 1574 C CA . ARG A 1 216 ? 16.441 -38.860 42.693 1.00 77.75 216 ARG A CA 1
ATOM 1575 C C . ARG A 1 216 ? 17.874 -38.900 43.231 1.00 77.75 216 ARG A C 1
ATOM 1577 O O . ARG A 1 216 ? 18.229 -39.855 43.916 1.00 77.75 216 ARG A O 1
ATOM 1584 N N . ARG A 1 217 ? 18.684 -37.861 42.980 1.00 74.56 217 ARG A N 1
ATOM 1585 C CA . ARG A 1 217 ? 20.058 -37.779 43.518 1.00 74.56 217 ARG A CA 1
ATOM 1586 C C . ARG A 1 217 ? 20.087 -37.689 45.045 1.00 74.56 217 ARG A C 1
ATOM 1588 O O . ARG A 1 217 ? 20.946 -38.309 45.662 1.00 74.56 217 ARG A O 1
ATOM 1595 N N . ARG A 1 218 ? 19.145 -36.965 45.663 1.00 72.19 218 ARG A N 1
ATOM 1596 C CA . ARG A 1 218 ? 19.059 -36.871 47.134 1.00 72.19 218 ARG A CA 1
ATOM 1597 C C . ARG A 1 218 ? 18.679 -38.200 47.789 1.00 72.19 218 ARG A C 1
ATOM 1599 O O . ARG A 1 218 ? 19.281 -38.550 48.795 1.00 72.19 218 ARG A O 1
ATOM 1606 N N . TYR A 1 219 ? 17.751 -38.954 47.196 1.00 68.31 219 TYR A N 1
ATOM 1607 C CA . TYR A 1 219 ? 17.388 -40.288 47.692 1.00 68.31 219 TYR A CA 1
ATOM 1608 C C . TYR A 1 219 ? 18.538 -41.298 47.584 1.00 68.31 219 TYR A C 1
ATOM 1610 O O . TYR A 1 219 ? 18.755 -42.076 48.507 1.00 68.31 219 TYR A O 1
ATOM 1618 N N . ALA A 1 220 ? 19.310 -41.265 46.493 1.00 71.94 220 ALA A N 1
ATOM 1619 C CA . ALA A 1 220 ? 20.468 -42.147 46.333 1.00 71.94 220 ALA A CA 1
ATOM 1620 C C . ALA A 1 220 ? 21.594 -41.845 47.344 1.00 71.94 220 ALA A C 1
ATOM 1622 O O . ALA A 1 220 ? 22.298 -42.755 47.768 1.00 71.94 220 ALA A O 1
ATOM 1623 N N . ALA A 1 221 ? 21.750 -40.584 47.762 1.00 71.19 221 ALA A N 1
ATOM 1624 C CA . ALA A 1 221 ? 22.795 -40.171 48.699 1.00 71.19 221 ALA A CA 1
ATOM 1625 C C . ALA A 1 221 ? 22.475 -40.467 50.182 1.00 71.19 221 ALA A C 1
ATOM 1627 O O . ALA A 1 221 ? 23.399 -40.515 50.990 1.00 71.19 221 ALA A O 1
ATOM 1628 N N . SER A 1 222 ? 21.206 -40.671 50.566 1.00 74.38 222 SER A N 1
ATOM 1629 C CA . SER A 1 222 ? 20.823 -40.917 51.972 1.00 74.38 222 SER A CA 1
ATOM 1630 C C . SER A 1 222 ? 20.684 -42.399 52.349 1.00 74.38 222 SER A C 1
ATOM 1632 O O . SER A 1 222 ? 20.418 -42.701 53.508 1.00 74.38 222 SER A O 1
ATOM 1634 N N . GLY A 1 223 ? 20.822 -43.325 51.395 1.00 61.75 223 GLY A N 1
ATOM 1635 C CA . GLY A 1 223 ? 20.519 -44.753 51.577 1.00 61.75 223 GLY A CA 1
ATOM 1636 C C . GLY A 1 223 ? 21.668 -45.641 52.070 1.00 61.75 223 GLY A C 1
ATOM 1637 O O . GLY A 1 223 ? 21.547 -46.856 51.983 1.00 61.75 223 GLY A O 1
ATOM 1638 N N . GLY A 1 224 ? 22.785 -45.081 52.541 1.00 55.59 224 GLY A N 1
ATOM 1639 C CA . GLY A 1 224 ? 24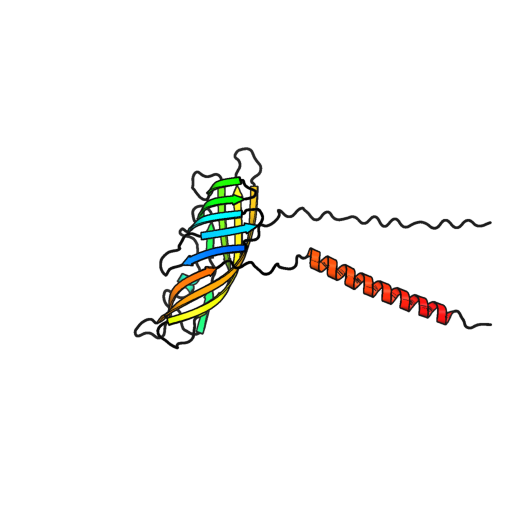.013 -45.853 52.764 1.00 55.59 224 GLY A CA 1
ATOM 1640 C C . GLY A 1 224 ? 24.680 -45.641 54.116 1.00 55.59 224 GLY A C 1
ATOM 1641 O O . GLY A 1 224 ? 25.836 -45.237 54.126 1.00 55.59 224 GLY A O 1
ATOM 1642 N N . LYS A 1 225 ? 23.981 -45.902 55.227 1.00 53.84 225 LYS A N 1
ATOM 1643 C CA . LYS A 1 225 ? 24.581 -46.290 56.521 1.00 53.84 225 LYS A CA 1
ATOM 1644 C C . LYS A 1 225 ? 23.579 -47.169 57.283 1.00 53.84 225 LYS A C 1
ATOM 1646 O O . LYS A 1 225 ? 22.664 -46.640 57.911 1.00 53.84 225 LYS A O 1
ATOM 1651 N N . GLN A 1 226 ? 23.724 -48.486 57.148 1.00 54.38 226 GLN A N 1
ATOM 1652 C CA . GLN A 1 226 ? 23.289 -49.458 58.157 1.00 54.38 226 GLN A CA 1
ATOM 1653 C C . GLN A 1 226 ? 24.486 -49.781 59.044 1.00 54.38 226 GLN A C 1
ATOM 1655 O O . GLN A 1 226 ? 25.613 -49.778 58.496 1.00 54.38 226 GLN A O 1
#

Foldseek 3Di:
DDDDDDDDPPPPPPPPPPPPDQPAWEWAWWKWKDQQDAIDWTWIATPQGKTKTWGAADWDAFQCVQQVQWAAAFDKTWRWTKDKQLRTFTWIAGNRDIQHGASPPPGQKMKMKIKTDMWHHHADDDQKDKTKDKIKMWMKIWGDDPPDDIDIHIYIFIDMKMWMWGDDPPDNITGGRMIMGTTNGDPPDCPVVNVVVVVCVVVVVVVVVVVVVVVVVVVVVPPDDD

Radius of gyration: 28.11 Å; Cα contacts (8 Å, |Δi|>4): 470; chains: 1; bounding box: 45×68×98 Å

Solvent-accessible surface area (backbone atoms only — not comparable to full-atom values): 12169 Å² total; per-residue (Å²): 142,84,88,80,84,79,83,77,82,79,79,79,76,78,73,74,73,67,76,83,65,78,79,63,37,45,34,40,34,41,38,37,39,36,61,66,83,52,60,50,55,36,37,41,28,34,49,68,65,26,36,35,46,24,45,60,54,91,45,52,59,43,43,58,67,60,25,72,71,47,32,55,53,66,41,73,34,40,52,31,34,41,33,51,34,67,21,33,35,25,41,36,31,45,77,83,47,74,44,72,47,21,10,38,96,89,39,57,28,33,32,35,43,36,36,39,42,51,43,62,36,66,66,91,82,65,66,59,50,74,41,75,31,60,34,41,34,44,32,37,42,40,38,57,42,101,91,54,80,66,46,76,46,46,34,37,35,19,26,46,33,40,39,34,31,36,50,41,87,98,53,87,32,29,27,63,50,31,38,35,41,34,33,58,41,50,75,80,73,79,49,72,65,56,54,49,53,53,50,51,54,54,50,51,54,52,52,55,53,51,54,55,53,55,53,53,54,55,57,66,72,69,73,80,82,134

Sequence (226 aa):
MRAGSMLSTLALALACAAPAAADTIAITRGSLIFNGAFFDPLTIGGDRGFTFDATVGDGVVDFVPGCGGFCDPGTTFSLGAFWIGNDLTGTATVDGRTFERVGDLSSDTSAQARFSGSMFVPLPGGRSATTRSTFSFEGTLFVFHPEGVPEQFDLFGGGTAIGTFGRVEGQNEWSLDRLVFRFDGADPVPEPATLLLVATVVGGTLARRYAKAVSRRRYAASGGKQ

Mean predicted aligned error: 9.61 Å

pLDDT: mean 85.95, std 15.76, range [38.91, 98.69]

Secondary structure (DSSP, 8-state):
-----------------------PEEEEEEEEEE-SS-BPPEEEEESTT-EEEEEE-S-EESHHHHHTTSBPTT-EEE--EEEEGGGEEEEEEETTEEEEEET-TT-SEEEEEEEEEEEEPPPS-SSEEEEEEEEEEEEEEEE--TTSPPEEEEEEEEEEEEEEEEEPTTSS-EEEEEEEEEEE----PPPHHHHHHHHHHHHHHHHHHHHHHHHHHHHHHSS---